Protein AF-0000000074759612 (afdb_homodimer)

Secondary structure (DSSP, 8-state):
---------------------------------------HHHHHHHHHHH-TTEEEE-HHHHHHHHS---TT--SPPPEEEE-S-HHHHHHH-B-TT-EE--GGGHHHHGGGT--TT-SS-EEEE-SSSSHHHHHHHHHHHHTTT---------SS------GGGS--EEEETTHHHHHHHTT---B---/---------------------------------------HHHHHHHHHHH-TTEEEE-HHHHHHHHS---TT--SPPPEEEE-S-HHHHHHH-B-TT-EE--GGGHHHHGGGT--TT-SS-EEEE-SSSSHHHHHHHHHHHHTTT---------SS------GGGS--EEEETTHHHHHHHTT---B---

Structure (mmCIF, N/CA/C/O backbone):
data_AF-0000000074759612-model_v1
#
loop_
_entity.id
_entity.type
_entity.pdbx_description
1 polymer 'Rhodanese domain-containing protein'
#
loop_
_atom_site.group_PDB
_atom_site.id
_atom_site.type_symbol
_atom_site.label_atom_id
_atom_site.label_alt_id
_atom_site.label_comp_id
_atom_site.label_asym_id
_atom_site.label_entity_id
_atom_site.label_seq_id
_atom_site.pdbx_PDB_ins_code
_atom_site.Cartn_x
_atom_site.Cartn_y
_atom_site.Cartn_z
_atom_site.occupancy
_atom_site.B_iso_or_equiv
_atom_site.auth_seq_id
_atom_site.auth_comp_id
_atom_site.auth_asym_id
_atom_site.auth_atom_id
_atom_site.pdbx_PDB_model_num
ATOM 1 N N . MET A 1 1 ? -95.062 -14.242 -51.625 1 29.31 1 MET A N 1
ATOM 2 C CA . MET A 1 1 ? -94.125 -15.227 -51.156 1 29.31 1 MET A CA 1
ATOM 3 C C . MET A 1 1 ? -92.938 -14.555 -50.406 1 29.31 1 MET A C 1
ATOM 5 O O . MET A 1 1 ? -92.188 -13.789 -51 1 29.31 1 MET A O 1
ATOM 9 N N . LEU A 1 2 ? -93.25 -14.18 -49.094 1 31.89 2 LEU A N 1
ATOM 10 C CA . LEU A 1 2 ? -92.562 -13.406 -48.062 1 31.89 2 LEU A CA 1
ATOM 11 C C . LEU A 1 2 ? -91.25 -14.07 -47.656 1 31.89 2 LEU A C 1
ATOM 13 O O . LEU A 1 2 ? -91.25 -15.211 -47.188 1 31.89 2 LEU A O 1
ATOM 17 N N . ARG A 1 3 ? -90.125 -13.68 -48.312 1 31.39 3 ARG A N 1
ATOM 18 C CA . ARG A 1 3 ? -88.75 -14.047 -48.25 1 31.39 3 ARG A CA 1
ATOM 19 C C . ARG A 1 3 ? -88.188 -13.773 -46.875 1 31.39 3 ARG A C 1
ATOM 21 O O . ARG A 1 3 ? -88 -12.617 -46.469 1 31.39 3 ARG A O 1
ATOM 28 N N . THR A 1 4 ? -88.562 -14.516 -45.844 1 31.11 4 THR A N 1
ATOM 29 C CA . THR A 1 4 ? -88.125 -14.406 -44.469 1 31.11 4 THR A CA 1
ATOM 30 C C . THR A 1 4 ? -86.625 -14.594 -44.344 1 31.11 4 THR A C 1
ATOM 32 O O . THR A 1 4 ? -86.125 -15.695 -44.562 1 31.11 4 THR A O 1
ATOM 35 N N . ALA A 1 5 ? -85.812 -13.719 -45.031 1 33.03 5 ALA A N 1
ATOM 36 C CA . ALA A 1 5 ? -84.375 -13.883 -45.031 1 33.03 5 ALA A CA 1
ATOM 37 C C . ALA A 1 5 ? -83.812 -13.945 -43.594 1 33.03 5 ALA A C 1
ATOM 39 O O . ALA A 1 5 ? -84.125 -13.055 -42.781 1 33.03 5 ALA A O 1
ATOM 40 N N . LEU A 1 6 ? -83.688 -15.172 -43.094 1 31.7 6 LEU A N 1
ATOM 41 C CA . LEU A 1 6 ? -83.125 -15.586 -41.812 1 31.7 6 LEU A CA 1
ATOM 42 C C . LEU A 1 6 ? -81.688 -14.992 -41.625 1 31.7 6 LEU A C 1
ATOM 44 O O . LEU A 1 6 ? -80.812 -15.258 -42.406 1 31.7 6 LEU A O 1
ATOM 48 N N . ARG A 1 7 ? -81.625 -13.688 -41.25 1 31.5 7 ARG A N 1
ATOM 49 C CA . ARG A 1 7 ? -80.375 -12.977 -41 1 31.5 7 ARG A CA 1
ATOM 50 C C . ARG A 1 7 ? -79.562 -13.688 -39.969 1 31.5 7 ARG A C 1
ATOM 52 O O . ARG A 1 7 ? -80 -13.844 -38.812 1 31.5 7 ARG A O 1
ATOM 59 N N . LEU A 1 8 ? -78.812 -14.734 -40.406 1 32.44 8 LEU A N 1
ATOM 60 C CA . LEU A 1 8 ? -77.938 -15.469 -39.531 1 32.44 8 LEU A CA 1
ATOM 61 C C . LEU A 1 8 ? -77 -14.516 -38.812 1 32.44 8 LEU A C 1
ATOM 63 O O . LEU A 1 8 ? -76.312 -13.703 -39.438 1 32.44 8 LEU A O 1
ATOM 67 N N . VAL A 1 9 ? -77.375 -14.055 -37.656 1 31.77 9 VAL A N 1
ATOM 68 C CA . VAL A 1 9 ? -76.625 -13.219 -36.719 1 31.77 9 VAL A CA 1
ATOM 69 C C . VAL A 1 9 ? -75.25 -13.883 -36.438 1 31.77 9 VAL A C 1
ATOM 71 O O . VAL A 1 9 ? -75.188 -15.047 -36.031 1 31.77 9 VAL A O 1
ATOM 74 N N . ARG A 1 10 ? -74.25 -13.57 -37.281 1 30.92 10 ARG A N 1
ATOM 75 C CA . ARG A 1 10 ? -72.875 -13.953 -37.125 1 30.92 10 ARG A CA 1
ATOM 76 C C . ARG A 1 10 ? -72.375 -13.695 -35.719 1 30.92 10 ARG A C 1
ATOM 78 O O . ARG A 1 10 ? -72.438 -12.578 -35.188 1 30.92 10 ARG A O 1
ATOM 85 N N . VAL A 1 11 ? -72.688 -14.625 -34.812 1 31.39 11 VAL A N 1
ATOM 86 C CA . VAL A 1 11 ? -72.188 -14.562 -33.438 1 31.39 11 VAL A CA 1
ATOM 87 C C . VAL A 1 11 ? -70.688 -14.32 -33.438 1 31.39 11 VAL A C 1
ATOM 89 O O . VAL A 1 11 ? -69.938 -15.062 -34.094 1 31.39 11 VAL A O 1
ATOM 92 N N . ALA A 1 12 ? -70.312 -13.055 -33.469 1 33.59 12 ALA A N 1
ATOM 93 C CA . ALA A 1 12 ? -68.875 -12.656 -33.438 1 33.59 12 ALA A CA 1
ATOM 94 C C . ALA A 1 12 ? -68.188 -13.359 -32.281 1 33.59 12 ALA A C 1
ATOM 96 O O . ALA A 1 12 ? -68.625 -13.352 -31.141 1 33.59 12 ALA A O 1
ATOM 97 N N . PRO A 1 13 ? -67.562 -14.555 -32.656 1 30.27 13 PRO A N 1
ATOM 98 C CA . PRO A 1 13 ? -66.812 -15.234 -31.578 1 30.27 13 PRO A CA 1
ATOM 99 C C . PRO A 1 13 ? -65.938 -14.289 -30.766 1 30.27 13 PRO A C 1
ATOM 101 O O . PRO A 1 13 ? -65.25 -13.477 -31.328 1 30.27 13 PRO A O 1
ATOM 104 N N . THR A 1 14 ? -66.5 -13.586 -29.766 1 34.72 14 THR A N 1
ATOM 105 C CA . THR A 1 14 ? -65.688 -12.812 -28.859 1 34.72 14 THR A CA 1
ATOM 106 C C . THR A 1 14 ? -64.5 -13.633 -28.406 1 34.72 14 THR A C 1
ATOM 108 O O . THR A 1 14 ? -64.625 -14.617 -27.672 1 34.72 14 THR A O 1
ATOM 111 N N . ALA A 1 15 ? -63.688 -14.172 -29.359 1 29.23 15 ALA A N 1
ATOM 112 C CA . ALA A 1 15 ? -62.5 -14.82 -28.844 1 29.23 15 ALA A CA 1
ATOM 113 C C . ALA A 1 15 ? -61.812 -13.977 -27.75 1 29.23 15 ALA A C 1
ATOM 115 O O . ALA A 1 15 ? -61.5 -12.805 -27.984 1 29.23 15 ALA A O 1
ATOM 116 N N . ARG A 1 16 ? -62.375 -14.102 -26.5 1 29.95 16 ARG A N 1
ATOM 117 C CA . ARG A 1 16 ? -61.625 -13.633 -25.359 1 29.95 16 ARG A CA 1
ATOM 118 C C . ARG A 1 16 ? -60.125 -13.891 -25.531 1 29.95 16 ARG A C 1
ATOM 120 O O . ARG A 1 16 ? -59.688 -15.039 -25.672 1 29.95 16 ARG A O 1
ATOM 127 N N . VAL A 1 17 ? -59.469 -13.055 -26.328 1 30.36 17 VAL A N 1
ATOM 128 C CA . VAL A 1 17 ? -58 -13.016 -26.328 1 30.36 17 VAL A CA 1
ATOM 129 C C . VAL A 1 17 ? -57.469 -13.227 -24.906 1 30.36 17 VAL A C 1
ATOM 131 O O . VAL A 1 17 ? -57.906 -12.547 -23.984 1 30.36 17 VAL A O 1
ATOM 134 N N . LEU A 1 18 ? -57.312 -14.492 -24.516 1 30.83 18 LEU A N 1
ATOM 135 C CA . LEU A 1 18 ? -56.5 -14.82 -23.344 1 30.83 18 LEU A CA 1
ATOM 136 C C . LEU A 1 18 ? -55.406 -13.797 -23.141 1 30.83 18 LEU A C 1
ATOM 138 O O . LEU A 1 18 ? -54.719 -13.43 -24.094 1 30.83 18 LEU A O 1
ATOM 142 N N . SER A 1 19 ? -55.719 -12.789 -22.344 1 32.56 19 SER A N 1
ATOM 143 C CA . SER A 1 19 ? -54.688 -11.914 -21.781 1 32.56 19 SER A CA 1
ATOM 144 C C . SER A 1 19 ? -53.406 -12.68 -21.453 1 32.56 19 SER A C 1
ATOM 146 O O . SER A 1 19 ? -53.469 -13.711 -20.781 1 32.56 19 SER A O 1
ATOM 148 N N . ALA A 1 20 ? -52.625 -12.977 -22.484 1 31.62 20 ALA A N 1
ATOM 149 C CA . ALA A 1 20 ? -51.25 -13.406 -22.234 1 31.62 20 ALA A CA 1
ATOM 150 C C . ALA A 1 20 ? -50.688 -12.797 -20.953 1 31.62 20 ALA A C 1
ATOM 152 O O . ALA A 1 20 ? -50.688 -11.57 -20.797 1 31.62 20 ALA A O 1
ATOM 153 N N . ASN A 1 21 ? -51.156 -13.289 -19.766 1 31.84 21 ASN A N 1
ATOM 154 C CA . ASN A 1 21 ? -50.344 -13.219 -18.547 1 31.84 21 ASN A CA 1
ATOM 155 C C . ASN A 1 21 ? -48.844 -13.164 -18.844 1 31.84 21 ASN A C 1
ATOM 157 O O . ASN A 1 21 ? -48.281 -14.133 -19.344 1 31.84 21 ASN A O 1
ATOM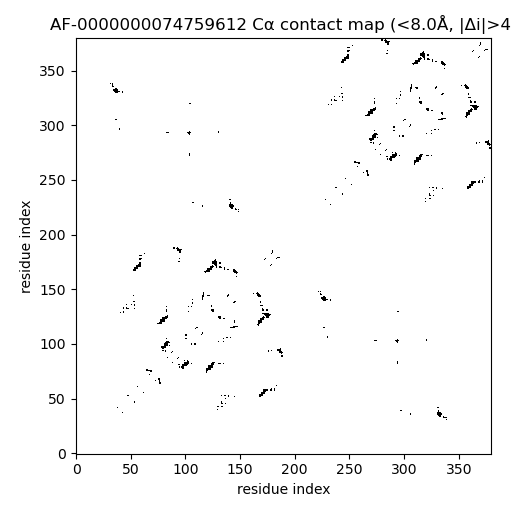 161 N N . GLN A 1 22 ? -48.438 -12.047 -19.391 1 31.8 22 GLN A N 1
ATOM 162 C CA . GLN A 1 22 ? -47.031 -11.648 -19.391 1 31.8 22 GLN A CA 1
ATOM 163 C C . GLN A 1 22 ? -46.312 -12.156 -18.156 1 31.8 22 GLN A C 1
ATOM 165 O O . GLN A 1 22 ? -46.656 -11.773 -17.031 1 31.8 22 GLN A O 1
ATOM 170 N N . GLN A 1 23 ? -46.219 -13.492 -17.984 1 30.83 23 GLN A N 1
ATOM 171 C CA . GLN A 1 23 ? -45.188 -13.945 -17.062 1 30.83 23 GLN A CA 1
ATOM 172 C C . GLN A 1 23 ? -44.031 -12.977 -17.047 1 30.83 23 GLN A C 1
ATOM 174 O O . GLN A 1 23 ? -43.375 -12.75 -18.062 1 30.83 23 GLN A O 1
ATOM 179 N N . GLN A 1 24 ? -44.219 -11.797 -16.438 1 32.66 24 GLN A N 1
ATOM 180 C CA . GLN A 1 24 ? -43.031 -11.047 -16.031 1 32.66 24 GLN A CA 1
ATOM 181 C C . GLN A 1 24 ? -41.906 -11.984 -15.617 1 32.66 24 GLN A C 1
ATOM 183 O O . GLN A 1 24 ? -42 -12.648 -14.578 1 32.66 24 GLN A O 1
ATOM 188 N N . GLN A 1 25 ? -41.5 -12.883 -16.469 1 32.5 25 GLN A N 1
ATOM 189 C CA . GLN A 1 25 ? -40.188 -13.453 -16.125 1 32.5 25 GLN A CA 1
ATOM 190 C C . GLN A 1 25 ? -39.312 -12.414 -15.438 1 32.5 25 GLN A C 1
ATOM 192 O O . GLN A 1 25 ? -38.906 -11.422 -16.047 1 32.5 25 GLN A O 1
ATOM 197 N N . GLN A 1 26 ? -39.656 -12.078 -14.211 1 33.25 26 GLN A N 1
ATOM 198 C CA . GLN A 1 26 ? -38.656 -11.414 -13.414 1 33.25 26 GLN A CA 1
ATOM 199 C C . GLN A 1 26 ? -37.25 -11.953 -13.758 1 33.25 26 GLN A C 1
ATOM 201 O O . GLN A 1 26 ? -36.969 -13.125 -13.508 1 33.25 26 GLN A O 1
ATOM 206 N N . GLN A 1 27 ? -36.812 -11.727 -14.945 1 36.47 27 GLN A N 1
ATOM 207 C CA . GLN A 1 27 ? -35.375 -11.883 -15.117 1 36.47 27 GLN A CA 1
ATOM 208 C C . GLN A 1 27 ? -34.625 -11.508 -13.844 1 36.47 27 GLN A C 1
ATOM 210 O O . GLN A 1 27 ? -34.531 -10.328 -13.5 1 36.47 27 GLN A O 1
ATOM 215 N N . ARG A 1 28 ? -34.906 -12.289 -12.797 1 34.66 28 ARG A N 1
ATOM 216 C CA . ARG A 1 28 ? -33.906 -12.141 -11.75 1 34.66 28 ARG A CA 1
ATOM 217 C C . ARG A 1 28 ? -32.531 -11.961 -12.344 1 34.66 28 ARG A C 1
ATOM 219 O O . ARG A 1 28 ? -31.969 -12.883 -12.938 1 34.66 28 ARG A O 1
ATOM 226 N N . THR A 1 29 ? -32.406 -10.914 -13.039 1 32.97 29 THR A N 1
ATOM 227 C CA . THR A 1 29 ? -31 -10.594 -13.18 1 32.97 29 THR A CA 1
ATOM 228 C C . THR A 1 29 ? -30.234 -10.977 -11.914 1 32.97 29 THR A C 1
ATOM 230 O O . THR A 1 29 ? -30.594 -10.547 -10.812 1 32.97 29 THR A O 1
ATOM 233 N N . PHE A 1 30 ? -30.172 -12.289 -11.703 1 33.12 30 PHE A N 1
ATOM 234 C CA . PHE A 1 30 ? -29.188 -12.648 -10.695 1 33.12 30 PHE A CA 1
ATOM 235 C C . PHE A 1 30 ? -28.078 -11.602 -10.617 1 33.12 30 PHE A C 1
ATOM 237 O O . PHE A 1 30 ? -27.391 -11.344 -11.609 1 33.12 30 PHE A O 1
ATOM 244 N N . ALA A 1 31 ? -28.297 -10.602 -9.922 1 34.16 31 ALA A N 1
ATOM 245 C CA . ALA A 1 31 ? -27.156 -9.797 -9.516 1 34.16 31 ALA A CA 1
ATOM 246 C C . ALA A 1 31 ? -25.938 -10.672 -9.227 1 34.16 31 ALA A C 1
ATOM 248 O O . ALA A 1 31 ? -25.969 -11.508 -8.32 1 34.16 31 ALA A O 1
ATOM 249 N N . MET A 1 32 ? -25.516 -11.562 -10.234 1 35.81 32 MET A N 1
ATOM 250 C CA . MET A 1 32 ? -24.188 -12.172 -10.078 1 35.81 32 MET A CA 1
ATOM 251 C C . MET A 1 32 ? -23.375 -11.445 -9.008 1 35.81 32 MET A C 1
ATOM 253 O O . MET A 1 32 ? -23.25 -10.219 -9.047 1 35.81 32 MET A O 1
ATOM 257 N N . SER A 1 33 ? -23.609 -11.719 -7.84 1 38.22 33 SER A N 1
ATOM 258 C CA . SER A 1 33 ? -22.703 -11.148 -6.848 1 38.22 33 SER A CA 1
ATOM 259 C C . SER A 1 33 ? -21.297 -11.031 -7.391 1 38.22 33 SER A C 1
ATOM 261 O O . SER A 1 33 ? -20.469 -11.938 -7.211 1 38.22 33 SER A O 1
ATOM 263 N N . ALA A 1 34 ? -20.984 -11.008 -8.719 1 42.25 34 ALA A N 1
ATOM 264 C CA . ALA A 1 34 ? -19.641 -10.742 -9.227 1 42.25 34 ALA A CA 1
ATOM 265 C C . ALA A 1 34 ? -18.844 -9.93 -8.219 1 42.25 34 ALA A C 1
ATOM 267 O O . ALA A 1 34 ? -19.234 -8.812 -7.855 1 42.25 34 ALA A O 1
ATOM 268 N N . LEU A 1 35 ? -18.453 -10.469 -7.18 1 52.69 35 LEU A N 1
ATOM 269 C CA . LEU A 1 35 ? -17.484 -9.641 -6.477 1 52.69 35 LEU A CA 1
ATOM 270 C C . LEU A 1 35 ? -16.844 -8.633 -7.426 1 52.69 35 LEU A C 1
ATOM 272 O O . LEU A 1 35 ? -16.297 -9.016 -8.461 1 52.69 35 LEU A O 1
ATOM 276 N N . GLY A 1 36 ? -17.562 -7.602 -7.777 1 69.94 36 GLY A N 1
ATOM 277 C CA . GLY A 1 36 ? -17.453 -6.578 -8.805 1 69.94 36 GLY A CA 1
ATOM 278 C C . GLY A 1 36 ? -16.047 -6.074 -9.008 1 69.94 36 GLY A C 1
ATOM 279 O O . GLY A 1 36 ? -15.32 -5.816 -8.039 1 69.94 36 GLY A O 1
ATOM 280 N N . ARG A 1 37 ? -15.453 -6.52 -10.141 1 89.44 37 ARG A N 1
ATOM 281 C CA . ARG A 1 37 ? -14.219 -5.922 -10.625 1 89.44 37 ARG A CA 1
ATOM 282 C C . ARG A 1 37 ? -14.273 -4.398 -10.531 1 89.44 37 ARG A C 1
ATOM 284 O O . ARG A 1 37 ? -15.312 -3.793 -10.805 1 89.44 37 ARG A O 1
ATOM 291 N N . LYS A 1 38 ? -13.312 -3.912 -9.93 1 94.44 38 LYS A N 1
ATOM 292 C CA . LYS A 1 38 ? -13.211 -2.467 -9.758 1 94.44 38 LYS A CA 1
ATOM 293 C C . LYS A 1 38 ? -11.922 -1.926 -10.383 1 94.44 38 LYS A C 1
ATOM 295 O O . LYS A 1 38 ? -10.875 -2.572 -10.312 1 94.44 38 LYS A O 1
ATOM 300 N N . SER A 1 39 ? -12.078 -0.797 -11.031 1 96.56 39 SER A N 1
ATOM 301 C CA . SER A 1 39 ? -10.883 -0.058 -11.43 1 96.56 39 SER A CA 1
ATOM 302 C C . SER A 1 39 ? -10.242 0.645 -10.242 1 96.56 39 SER A C 1
ATOM 304 O O . SER A 1 39 ? -10.867 0.776 -9.188 1 96.56 39 SER A O 1
ATOM 306 N N . PHE A 1 40 ? -9.016 1.053 -10.453 1 97.88 40 PHE A N 1
ATOM 307 C CA . PHE A 1 40 ? -8.305 1.757 -9.391 1 97.88 40 PHE A CA 1
ATOM 308 C C . PHE A 1 40 ? -9.055 3.021 -8.984 1 97.88 40 PHE A C 1
ATOM 310 O O . PHE A 1 40 ? -9.336 3.232 -7.805 1 97.88 40 PHE A O 1
ATOM 317 N N . PRO A 1 41 ? -9.492 3.865 -9.898 1 98.25 41 PRO A N 1
ATOM 318 C CA . PRO A 1 41 ? -10.258 5.043 -9.484 1 98.25 41 PRO A CA 1
ATOM 319 C C . PRO A 1 41 ? -11.562 4.68 -8.773 1 98.25 41 PRO A C 1
ATOM 321 O O . PRO A 1 41 ? -11.984 5.383 -7.852 1 98.25 41 PRO A O 1
ATOM 324 N N . ALA A 1 42 ? -12.172 3.613 -9.141 1 97.88 42 ALA A N 1
ATOM 325 C CA . ALA A 1 42 ? -13.406 3.186 -8.492 1 97.88 42 ALA A CA 1
ATOM 326 C C . ALA A 1 42 ? -13.156 2.762 -7.051 1 97.88 42 ALA A C 1
ATOM 328 O O . ALA A 1 42 ? -13.969 3.029 -6.164 1 97.88 42 ALA A O 1
ATOM 329 N N . LEU A 1 43 ? -12.062 2.07 -6.836 1 98 43 LEU A N 1
ATOM 330 C CA . LEU A 1 43 ? -11.68 1.696 -5.48 1 98 43 LEU A CA 1
ATOM 331 C C . LEU A 1 43 ? -11.453 2.934 -4.617 1 98 43 LEU A C 1
ATOM 333 O O . LEU A 1 43 ? -11.93 2.998 -3.482 1 98 43 LEU A O 1
ATOM 337 N N . VAL A 1 44 ? -10.781 3.889 -5.188 1 98.69 44 VAL A N 1
ATOM 338 C CA . VAL A 1 44 ? -10.508 5.137 -4.48 1 98.69 44 VAL A CA 1
ATOM 339 C C . VAL A 1 44 ? -11.82 5.832 -4.133 1 98.69 44 VAL A C 1
ATOM 341 O O . VAL A 1 44 ? -12.008 6.285 -3 1 98.69 44 VAL A O 1
ATOM 344 N N . GLN A 1 45 ? -12.703 5.863 -5.074 1 98.19 45 GLN A N 1
ATOM 345 C CA . GLN A 1 45 ? -13.992 6.5 -4.844 1 98.19 45 GLN A CA 1
ATOM 346 C C . GLN A 1 45 ? -14.773 5.781 -3.75 1 98.19 45 GLN A C 1
ATOM 348 O O . GLN A 1 45 ? -15.438 6.422 -2.93 1 98.19 45 GLN A O 1
ATOM 353 N N . GLU A 1 46 ? -14.734 4.531 -3.785 1 97.75 46 GLU A N 1
ATOM 354 C CA . GLU A 1 46 ? -15.414 3.752 -2.754 1 97.75 46 GLU A CA 1
ATOM 355 C C . GLU A 1 46 ? -14.867 4.078 -1.367 1 97.75 46 GLU A C 1
ATOM 357 O O . GLU A 1 46 ? -15.633 4.246 -0.415 1 97.75 46 GLU A O 1
ATOM 362 N N . ILE A 1 47 ? -13.547 4.148 -1.242 1 98.12 47 ILE A N 1
ATOM 363 C CA . ILE A 1 47 ? -12.922 4.461 0.038 1 98.12 47 ILE A CA 1
ATOM 364 C C . ILE A 1 47 ? -13.336 5.855 0.49 1 98.12 47 ILE A C 1
ATOM 366 O O . ILE A 1 47 ? -13.711 6.055 1.649 1 98.12 47 ILE A O 1
ATOM 370 N N . LYS A 1 48 ? -13.289 6.793 -0.441 1 98.38 48 LYS A N 1
ATOM 371 C CA . LYS A 1 48 ? -13.695 8.156 -0.12 1 98.38 48 LYS A CA 1
ATOM 372 C C . LYS A 1 48 ? -15.141 8.195 0.368 1 98.38 48 LYS A C 1
ATOM 374 O O . LYS A 1 48 ? -15.469 8.953 1.281 1 98.38 48 LYS A O 1
ATOM 379 N N . ALA A 1 49 ? -15.961 7.383 -0.187 1 97.38 49 ALA A N 1
ATOM 380 C CA . ALA A 1 49 ? -17.391 7.398 0.099 1 97.38 49 ALA A CA 1
ATOM 381 C C . ALA A 1 49 ? -17.703 6.691 1.418 1 97.38 49 ALA A C 1
ATOM 383 O O . ALA A 1 49 ? -18.672 7.035 2.105 1 97.38 49 ALA A O 1
ATOM 384 N N . THR A 1 50 ? -16.859 5.746 1.786 1 96.75 50 THR A N 1
ATOM 385 C CA . THR A 1 50 ? -17.281 4.859 2.869 1 96.75 50 THR A CA 1
ATOM 386 C C . THR A 1 50 ? -16.453 5.117 4.125 1 96.75 50 THR A C 1
ATOM 388 O O . THR A 1 50 ? -16.859 4.77 5.23 1 96.75 50 THR A O 1
ATOM 391 N N . ASN A 1 51 ? -15.266 5.672 3.971 1 96.62 51 ASN A N 1
ATOM 392 C CA . ASN A 1 51 ? -14.406 5.883 5.133 1 96.62 51 ASN A CA 1
ATOM 393 C C . ASN A 1 51 ? -14.5 7.316 5.645 1 96.62 51 ASN A C 1
ATOM 395 O O . ASN A 1 51 ? -13.812 8.203 5.133 1 96.62 51 ASN A O 1
ATOM 399 N N . LYS A 1 52 ? -15.148 7.516 6.727 1 95.06 52 LYS A N 1
ATOM 400 C CA . LYS A 1 52 ? -15.438 8.852 7.242 1 95.06 52 LYS A CA 1
ATOM 401 C C . LYS A 1 52 ? -14.281 9.383 8.078 1 95.06 52 LYS A C 1
ATOM 403 O O . LYS A 1 52 ? -14.258 10.562 8.445 1 95.06 52 LYS A O 1
ATOM 408 N N . ASP A 1 53 ? -13.312 8.547 8.336 1 95.12 53 ASP A N 1
ATOM 409 C CA . ASP A 1 53 ? -12.188 8.961 9.18 1 95.12 53 ASP A CA 1
ATOM 410 C C . ASP A 1 53 ? -11.07 9.57 8.344 1 95.12 53 ASP A C 1
ATOM 412 O O . ASP A 1 53 ? -10.078 10.062 8.883 1 95.12 53 ASP A O 1
ATOM 416 N N . ILE A 1 54 ? -11.195 9.5 7.059 1 97.62 54 ILE A N 1
ATOM 417 C CA . ILE A 1 54 ? -10.258 10.164 6.16 1 97.62 54 ILE A CA 1
ATOM 418 C C . ILE A 1 54 ? -10.805 11.531 5.758 1 97.62 54 ILE A C 1
ATOM 420 O O . ILE A 1 54 ? -11.961 11.648 5.344 1 97.62 54 ILE A O 1
ATOM 424 N N . HIS A 1 55 ? -9.961 12.492 5.914 1 97.44 55 HIS A N 1
ATOM 425 C CA . HIS A 1 55 ? -10.312 13.844 5.508 1 97.44 55 HIS A CA 1
ATOM 426 C C . HIS A 1 55 ? -9.5 14.289 4.293 1 97.44 55 HIS A C 1
ATOM 428 O O . HIS A 1 55 ? -8.508 13.641 3.939 1 97.44 55 HIS A O 1
ATOM 434 N N . TYR A 1 56 ? -9.984 15.352 3.666 1 98.38 56 TYR A N 1
ATOM 435 C CA . TYR A 1 56 ? -9.375 15.797 2.418 1 98.38 56 TYR A CA 1
ATOM 436 C C . TYR A 1 56 ? -9.102 17.297 2.441 1 98.38 56 TYR A C 1
ATOM 438 O O . TYR A 1 56 ? -9.914 18.062 2.955 1 98.38 56 TYR A O 1
ATOM 446 N N . LEU A 1 57 ? -7.98 17.672 1.889 1 97.12 57 LEU A N 1
ATOM 447 C CA . LEU A 1 57 ? -7.688 19.094 1.819 1 97.12 57 LEU A CA 1
ATOM 448 C C . LEU A 1 57 ? -7.004 19.438 0.501 1 97.12 57 LEU A C 1
ATOM 450 O O . LEU A 1 57 ? -6.367 18.594 -0.118 1 97.12 57 LEU A O 1
ATOM 454 N N . SER A 1 58 ? -7.109 20.688 0.109 1 98.12 58 SER A N 1
ATOM 455 C CA . SER A 1 58 ? -6.5 21.203 -1.116 1 98.12 58 SER A CA 1
ATOM 456 C C . SER A 1 58 ? -5.074 21.672 -0.868 1 98.12 58 SER A C 1
ATOM 458 O O . SER A 1 58 ? -4.688 21.938 0.276 1 98.12 58 SER A O 1
ATOM 460 N N . PRO A 1 59 ? -4.293 21.797 -1.968 1 98.06 59 PRO A N 1
ATOM 461 C CA . PRO A 1 59 ? -2.971 22.406 -1.822 1 98.06 59 PRO A CA 1
ATOM 462 C C . PRO A 1 59 ? -3.027 23.797 -1.181 1 98.06 59 PRO A C 1
ATOM 464 O O . PRO A 1 59 ? -2.186 24.125 -0.343 1 98.06 59 PRO A O 1
ATOM 467 N N . ARG A 1 60 ? -3.982 24.578 -1.506 1 96.31 60 ARG A N 1
ATOM 468 C CA . ARG A 1 60 ? -4.145 25.906 -0.929 1 96.31 60 ARG A CA 1
ATOM 469 C C . ARG A 1 60 ? -4.336 25.828 0.582 1 96.31 60 ARG A C 1
ATOM 471 O O . ARG A 1 60 ? -3.697 26.562 1.334 1 96.31 60 ARG A O 1
ATOM 478 N N . ASP A 1 61 ? -5.25 24.922 0.996 1 95.12 61 ASP A N 1
ATOM 479 C CA . ASP A 1 61 ? -5.52 24.766 2.422 1 95.12 61 ASP A CA 1
ATOM 480 C C . ASP A 1 61 ? -4.266 24.312 3.17 1 95.12 61 ASP A C 1
ATOM 482 O O . ASP A 1 61 ? -3.979 24.797 4.262 1 95.12 61 ASP A O 1
ATOM 486 N N . LEU A 1 62 ? -3.533 23.344 2.605 1 96.25 62 LEU A N 1
ATOM 487 C CA . LEU A 1 62 ? -2.318 22.875 3.258 1 96.25 62 LEU A CA 1
ATOM 488 C C . LEU A 1 62 ? -1.277 23.984 3.342 1 96.25 62 LEU A C 1
ATOM 490 O O . LEU A 1 62 ? -0.631 24.172 4.379 1 96.25 62 LEU A O 1
ATOM 494 N N . HIS A 1 63 ? -1.092 24.719 2.268 1 94.62 63 HIS A N 1
ATOM 495 C CA . HIS A 1 63 ? -0.124 25.812 2.238 1 94.62 63 HIS A CA 1
ATOM 496 C C . HIS A 1 63 ? -0.423 26.844 3.324 1 94.62 63 HIS A C 1
ATOM 498 O O . HIS A 1 63 ? 0.496 27.375 3.953 1 94.62 63 HIS A O 1
ATOM 504 N N . ALA A 1 64 ? -1.647 27.078 3.605 1 90.44 64 ALA A N 1
ATOM 505 C CA . ALA A 1 64 ? -2.066 28.062 4.609 1 90.44 64 ALA A CA 1
ATOM 506 C C . ALA A 1 64 ? -1.794 27.547 6.02 1 90.44 64 ALA A C 1
ATOM 508 O O . ALA A 1 64 ? -1.494 28.328 6.926 1 90.44 64 ALA A O 1
ATOM 509 N N . THR A 1 65 ? -1.876 26.203 6.168 1 85 65 THR A N 1
ATOM 510 C CA . THR A 1 65 ? -1.766 25.641 7.508 1 85 65 THR A CA 1
ATOM 511 C C . THR A 1 65 ? -0.326 25.234 7.801 1 85 65 THR A C 1
ATOM 513 O O . THR A 1 65 ? 0.072 25.141 8.969 1 85 65 THR A O 1
ATOM 516 N N . ALA A 1 66 ? 0.416 24.922 6.801 1 76.38 66 ALA A N 1
ATOM 517 C CA . ALA A 1 66 ? 1.777 24.422 6.977 1 76.38 66 ALA A CA 1
ATOM 518 C C . ALA A 1 66 ? 2.73 25.562 7.352 1 76.38 66 ALA A C 1
ATOM 520 O O . ALA A 1 66 ? 3.74 25.328 8.023 1 76.38 66 ALA A O 1
ATOM 521 N N . SER A 1 67 ? 2.613 26.734 6.742 1 61.84 67 SER A N 1
ATOM 522 C CA . SER A 1 67 ? 3.525 27.875 6.91 1 61.84 67 SER A CA 1
ATOM 523 C C . SER A 1 67 ? 3.307 28.562 8.258 1 61.84 67 SER A C 1
ATOM 525 O O . SER A 1 67 ? 4.195 29.25 8.75 1 61.84 67 SER A O 1
ATOM 527 N N . THR A 1 68 ? 2.061 28.562 8.727 1 53.69 68 THR A N 1
ATOM 528 C CA . THR A 1 68 ? 1.806 29.562 9.75 1 53.69 68 THR A CA 1
ATOM 529 C C . THR A 1 68 ? 1.767 28.938 11.141 1 53.69 68 THR A C 1
ATOM 531 O O . THR A 1 68 ? 0.941 28.062 11.406 1 53.69 68 THR A O 1
ATOM 534 N N . THR A 1 69 ? 2.957 28.625 11.758 1 49.53 69 THR A N 1
ATOM 535 C CA . THR A 1 69 ? 2.736 28.562 13.195 1 49.53 69 THR A CA 1
ATOM 536 C C . THR A 1 69 ? 2.02 29.812 13.688 1 49.53 69 THR A C 1
ATOM 538 O O . THR A 1 69 ? 2.615 30.891 13.75 1 49.53 69 THR A O 1
ATOM 541 N N . SER A 1 70 ? 1.047 30.141 12.969 1 47 70 SER A N 1
ATOM 542 C CA . SER A 1 70 ? 0.517 31.422 13.438 1 47 70 SER A CA 1
ATOM 543 C C . SER A 1 70 ? -0.103 31.281 14.82 1 47 70 SER A C 1
ATOM 545 O O . SER A 1 70 ? -0.559 30.203 15.203 1 47 70 SER A O 1
ATOM 547 N N . ALA A 1 71 ? 0.163 32.25 15.594 1 47.44 71 ALA A N 1
ATOM 548 C CA . ALA A 1 71 ? -0.372 32.469 16.938 1 47.44 71 ALA A CA 1
ATOM 549 C C . ALA A 1 71 ? -1.852 32.094 17 1 47.44 71 ALA A C 1
ATOM 551 O O . ALA A 1 71 ? -2.373 31.797 18.078 1 47.44 71 ALA A O 1
ATOM 552 N N . GLN A 1 72 ? -2.547 32.188 15.859 1 46.53 72 GLN A N 1
ATOM 553 C CA . GLN A 1 72 ? -3.998 32.094 15.938 1 46.53 72 GLN A CA 1
ATOM 554 C C . GLN A 1 72 ? -4.438 30.625 15.758 1 46.53 72 GLN A C 1
ATOM 556 O O . GLN A 1 72 ? -5.59 30.281 16.031 1 46.53 72 GLN A O 1
ATOM 561 N N . ASN A 1 73 ? -3.66 29.859 15.062 1 52 73 ASN A N 1
ATOM 562 C CA . ASN A 1 73 ? -4.047 28.453 14.961 1 52 73 ASN A CA 1
ATOM 563 C C . ASN A 1 73 ? -3.297 27.594 15.977 1 52 73 ASN A C 1
ATOM 565 O O . ASN A 1 73 ? -2.107 27.312 15.805 1 52 73 ASN A O 1
ATOM 569 N N . PRO A 1 74 ? -3.953 27.484 17 1 56.44 74 PRO A N 1
ATOM 570 C CA . PRO A 1 74 ? -3.336 26.75 18.109 1 56.44 74 PRO A CA 1
ATOM 571 C C . PRO A 1 74 ? -2.896 25.344 17.719 1 56.44 74 PRO A C 1
ATOM 573 O O . PRO A 1 74 ? -2.186 24.672 18.469 1 56.44 74 PRO A O 1
ATOM 576 N N . ARG A 1 75 ? -3.318 25.078 16.359 1 63.5 75 ARG A N 1
ATOM 577 C CA . ARG A 1 75 ? -2.938 23.688 16.125 1 63.5 75 ARG A CA 1
ATOM 578 C C . ARG A 1 75 ? -1.535 23.609 15.523 1 63.5 75 ARG A C 1
ATOM 580 O O . ARG A 1 75 ? -1.141 24.438 14.719 1 63.5 75 ARG A O 1
ATOM 587 N N . LEU A 1 76 ? -0.786 22.812 16.031 1 79.56 76 LEU A N 1
ATOM 588 C CA . LEU A 1 76 ? 0.552 22.531 15.523 1 79.56 76 LEU A CA 1
ATOM 589 C C . LEU A 1 76 ? 0.5 22.141 14.055 1 79.56 76 LEU A C 1
ATOM 591 O O . LEU A 1 76 ? -0.479 21.531 13.602 1 79.56 76 LEU A O 1
ATOM 595 N N . PRO A 1 77 ? 1.419 22.594 13.242 1 90.19 77 PRO A N 1
ATOM 596 C CA . PRO A 1 77 ? 1.462 22.156 11.844 1 90.19 77 PRO A CA 1
ATOM 597 C C . PRO A 1 77 ? 1.394 20.641 11.688 1 90.19 77 PRO A C 1
ATOM 599 O O . PRO A 1 77 ? 1.941 19.906 12.523 1 90.19 77 PRO A O 1
ATOM 602 N N . PRO A 1 78 ? 0.803 20.25 10.672 1 94.88 78 PRO A N 1
ATOM 603 C CA . PRO A 1 78 ? 0.658 18.812 10.492 1 94.88 78 PRO A CA 1
ATOM 604 C C . PRO A 1 78 ? 1.968 18.125 10.102 1 94.88 78 PRO A C 1
ATOM 606 O O . PRO A 1 78 ? 2.879 18.781 9.586 1 94.88 78 PRO A O 1
ATOM 609 N N . HIS A 1 79 ? 2.031 16.828 10.422 1 96.62 79 HIS A N 1
ATOM 610 C CA . HIS A 1 79 ? 3.008 16 9.734 1 96.62 79 HIS A CA 1
ATOM 611 C C . HIS A 1 79 ? 2.621 15.797 8.273 1 96.62 79 HIS A C 1
ATOM 613 O O . HIS A 1 79 ? 1.457 15.523 7.965 1 96.62 79 HIS A O 1
ATOM 619 N N . ILE A 1 80 ? 3.574 16 7.406 1 98.38 80 ILE A N 1
ATOM 620 C CA . ILE A 1 80 ? 3.34 15.781 5.98 1 98.38 80 ILE A CA 1
ATOM 621 C C . ILE A 1 80 ? 4.152 14.578 5.504 1 98.38 80 ILE A C 1
ATOM 623 O O . ILE A 1 80 ? 5.363 14.516 5.719 1 98.38 80 ILE A O 1
ATOM 627 N N . ILE A 1 81 ? 3.463 13.617 4.898 1 98.88 81 ILE A N 1
ATOM 628 C CA . ILE A 1 81 ? 4.133 12.422 4.398 1 98.88 81 ILE A CA 1
ATOM 629 C C . ILE A 1 81 ? 3.99 12.344 2.881 1 98.88 81 ILE A C 1
ATOM 631 O O . ILE A 1 81 ? 2.881 12.414 2.35 1 98.88 81 ILE A O 1
ATOM 635 N N . ASP A 1 82 ? 5.109 12.242 2.174 1 98.88 82 ASP A N 1
ATOM 636 C CA . ASP A 1 82 ? 5.176 11.922 0.75 1 98.88 82 ASP A CA 1
ATOM 637 C C . ASP A 1 82 ? 5.211 10.414 0.526 1 98.88 82 ASP A C 1
ATOM 639 O O . ASP A 1 82 ? 6.23 9.766 0.769 1 98.88 82 ASP A O 1
ATOM 643 N N . VAL A 1 83 ? 4.09 9.867 -0.037 1 98.94 83 VAL A N 1
ATOM 644 C CA . VAL A 1 83 ? 3.988 8.414 -0.113 1 98.94 83 VAL A CA 1
ATOM 645 C C . VAL A 1 83 ? 4.324 7.941 -1.527 1 98.94 83 VAL A C 1
ATOM 647 O O . VAL A 1 83 ? 4.043 6.801 -1.894 1 98.94 83 VAL A O 1
ATOM 650 N N . ARG A 1 84 ? 4.902 8.758 -2.377 1 98.88 84 ARG A N 1
ATOM 651 C CA . ARG A 1 84 ? 5.289 8.422 -3.742 1 98.88 84 ARG A CA 1
ATOM 652 C C . ARG A 1 84 ? 6.504 7.504 -3.754 1 98.88 84 ARG A C 1
ATOM 654 O O . ARG A 1 84 ? 7.176 7.34 -2.734 1 98.88 84 ARG A O 1
ATOM 661 N N . GLU A 1 85 ? 6.645 6.945 -4.922 1 98.5 85 GLU A N 1
ATOM 662 C CA . GLU A 1 85 ? 7.883 6.203 -5.137 1 98.5 85 GLU A CA 1
ATOM 663 C C . GLU A 1 85 ? 9.094 7.129 -5.082 1 98.5 85 GLU A C 1
ATOM 665 O O . GLU A 1 85 ? 9.008 8.297 -5.469 1 98.5 85 GLU A O 1
ATOM 670 N N . ARG A 1 86 ? 10.219 6.562 -4.699 1 97.38 86 ARG A N 1
ATOM 671 C CA . ARG A 1 86 ? 11.438 7.355 -4.559 1 97.38 86 ARG A CA 1
ATOM 672 C C . ARG A 1 86 ? 11.82 8.008 -5.879 1 97.38 86 ARG A C 1
ATOM 674 O O . ARG A 1 86 ? 12.281 9.156 -5.898 1 97.38 86 ARG A O 1
ATOM 681 N N . SER A 1 87 ? 11.617 7.324 -6.938 1 96.81 87 SER A N 1
ATOM 682 C CA . SER A 1 87 ? 11.977 7.879 -8.242 1 96.81 87 SER A CA 1
ATOM 683 C C . SER A 1 87 ? 11.156 9.125 -8.555 1 96.81 87 SER A C 1
ATOM 685 O O . SER A 1 87 ? 11.656 10.055 -9.188 1 96.81 87 SER A O 1
ATOM 687 N N . GLU A 1 88 ? 9.906 9.172 -8.133 1 98 88 GLU A N 1
ATOM 688 C CA . GLU A 1 88 ? 9.062 10.352 -8.312 1 98 88 GLU A CA 1
ATOM 689 C C . GLU A 1 88 ? 9.586 11.531 -7.504 1 98 88 GLU A C 1
ATOM 691 O O . GLU A 1 88 ? 9.617 12.664 -7.992 1 98 88 GLU A O 1
ATOM 696 N N . VAL A 1 89 ? 10.016 11.258 -6.305 1 98.25 89 VAL A N 1
ATOM 697 C CA . VAL A 1 89 ? 10.539 12.273 -5.395 1 98.25 89 VAL A CA 1
ATOM 698 C C . VAL A 1 89 ? 11.828 12.867 -5.965 1 98.25 89 VAL A C 1
ATOM 700 O O . VAL A 1 89 ? 12.016 14.086 -5.945 1 98.25 89 VAL A O 1
ATOM 703 N N . GLU A 1 90 ? 12.672 11.992 -6.453 1 97 90 GLU A N 1
ATOM 704 C CA . GLU A 1 90 ? 13.93 12.438 -7.047 1 97 90 GLU A CA 1
ATOM 705 C C . GLU A 1 90 ? 13.688 13.344 -8.242 1 97 90 GLU A C 1
ATOM 707 O O . GLU A 1 90 ? 14.438 14.297 -8.477 1 97 90 GLU A O 1
ATOM 712 N N . ARG A 1 91 ? 12.609 13.117 -8.898 1 96.81 91 ARG A N 1
ATOM 713 C CA . ARG A 1 91 ? 12.336 13.852 -10.133 1 96.81 91 ARG A CA 1
ATOM 714 C C . ARG A 1 91 ? 11.719 15.211 -9.836 1 96.81 91 ARG A C 1
ATOM 716 O O . ARG A 1 91 ? 12.094 16.219 -10.445 1 96.81 91 ARG A O 1
ATOM 723 N N . SER A 1 92 ? 10.812 15.289 -8.852 1 97.25 92 SER A N 1
ATOM 724 C CA . SER A 1 92 ? 10 16.5 -8.797 1 97.25 92 SER A CA 1
ATOM 725 C C . SER A 1 92 ? 10.156 17.203 -7.453 1 97.25 92 SER A C 1
ATOM 727 O O . SER A 1 92 ? 9.602 18.281 -7.246 1 97.25 92 SER A O 1
ATOM 729 N N . GLY A 1 93 ? 10.883 16.531 -6.543 1 98.19 93 GLY A N 1
ATOM 730 C CA . GLY A 1 93 ? 11.008 17.125 -5.223 1 98.19 93 GLY A CA 1
ATOM 731 C C . GLY A 1 93 ? 9.812 16.844 -4.324 1 98.19 93 GLY A C 1
ATOM 732 O O . GLY A 1 93 ? 9 15.977 -4.629 1 98.19 93 GLY A O 1
ATOM 733 N N . THR A 1 94 ? 9.859 17.562 -3.143 1 98.38 94 THR A N 1
ATOM 734 C CA . THR A 1 94 ? 8.82 17.312 -2.148 1 98.38 94 THR A CA 1
ATOM 735 C C . THR A 1 94 ? 8.203 18.625 -1.679 1 98.38 94 THR A C 1
ATOM 737 O O . THR A 1 94 ? 8.75 19.703 -1.933 1 98.38 94 THR A O 1
ATOM 740 N N . ILE A 1 95 ? 6.977 18.5 -1.074 1 97.88 95 ILE A N 1
ATOM 741 C CA . ILE A 1 95 ? 6.477 19.594 -0.256 1 97.88 95 ILE A CA 1
ATOM 742 C C . ILE A 1 95 ? 7.434 19.844 0.907 1 97.88 95 ILE A C 1
ATOM 744 O O . ILE A 1 95 ? 7.918 18.906 1.537 1 97.88 95 ILE A O 1
ATOM 748 N N . PRO A 1 96 ? 7.727 21.156 1.201 1 96 96 PRO A N 1
ATOM 749 C CA . PRO A 1 96 ? 8.688 21.438 2.268 1 96 96 PRO A CA 1
ATOM 750 C C . PRO A 1 96 ? 8.32 20.766 3.588 1 96 96 PRO A C 1
ATOM 752 O O . PRO A 1 96 ? 7.172 20.828 4.023 1 96 96 PRO A O 1
ATOM 755 N N . GLY A 1 97 ? 9.312 20.078 4.184 1 94.38 97 GLY A N 1
ATOM 756 C CA . GLY A 1 97 ? 9.125 19.469 5.492 1 94.38 97 GLY A CA 1
ATOM 757 C C . GLY A 1 97 ? 8.523 18.078 5.422 1 94.38 97 GLY A C 1
ATOM 758 O O . GLY A 1 97 ? 8.383 17.391 6.445 1 94.38 97 GLY A O 1
ATOM 759 N N . ALA A 1 98 ? 8.266 17.562 4.258 1 97.56 98 ALA A N 1
ATOM 760 C CA . ALA A 1 98 ? 7.602 16.281 4.117 1 97.56 98 ALA A CA 1
ATOM 761 C C . ALA A 1 98 ? 8.547 15.133 4.461 1 97.56 98 ALA A C 1
ATOM 763 O O . ALA A 1 98 ? 9.727 15.164 4.102 1 97.56 98 ALA A O 1
ATOM 764 N N . ILE A 1 99 ? 8.023 14.18 5.168 1 98.19 99 ILE A N 1
ATOM 765 C CA . ILE A 1 99 ? 8.68 12.898 5.367 1 98.19 99 ILE A CA 1
ATOM 766 C C . ILE A 1 99 ? 8.484 12.023 4.129 1 98.19 99 ILE A C 1
ATOM 768 O O . ILE A 1 99 ? 7.355 11.766 3.715 1 98.19 99 ILE A O 1
ATOM 772 N N . VAL A 1 100 ? 9.562 11.586 3.531 1 98.5 100 VAL A N 1
ATOM 773 C CA . VAL A 1 100 ? 9.453 10.688 2.389 1 98.5 100 VAL A CA 1
ATOM 774 C C . VAL A 1 100 ? 9.32 9.242 2.879 1 98.5 100 VAL A C 1
ATOM 776 O O . VAL A 1 100 ? 10.266 8.688 3.445 1 98.5 100 VAL A O 1
ATOM 779 N N . LEU A 1 101 ? 8.188 8.688 2.676 1 98.81 101 LEU A N 1
ATOM 780 C CA . LEU A 1 101 ? 7.848 7.34 3.115 1 98.81 101 LEU A CA 1
ATOM 781 C C . LEU A 1 101 ? 6.91 6.664 2.119 1 98.81 101 LEU A C 1
ATOM 783 O O . LEU A 1 101 ? 5.688 6.758 2.252 1 98.81 101 LEU A O 1
ATOM 787 N N . PRO A 1 102 ? 7.543 5.965 1.163 1 98.94 102 PRO A N 1
ATOM 788 C CA . PRO A 1 102 ? 6.73 5.344 0.112 1 98.94 102 PRO A CA 1
ATOM 789 C C . PRO A 1 102 ? 5.582 4.504 0.67 1 98.94 102 PRO A C 1
ATOM 791 O O . PRO A 1 102 ? 5.75 3.82 1.683 1 98.94 102 PRO A O 1
ATOM 794 N N . ARG A 1 103 ? 4.465 4.508 -0.099 1 98.88 103 ARG A N 1
ATOM 795 C CA . ARG A 1 103 ? 3.262 3.807 0.337 1 98.88 103 ARG A CA 1
ATOM 796 C C . ARG A 1 103 ? 3.549 2.33 0.582 1 98.88 103 ARG A C 1
ATOM 798 O O . ARG A 1 103 ? 2.963 1.718 1.478 1 98.88 103 ARG A O 1
ATOM 805 N N . GLY A 1 104 ? 4.43 1.777 -0.186 1 98.81 104 GLY A N 1
ATOM 806 C CA . GLY A 1 104 ? 4.699 0.35 -0.117 1 98.81 104 GLY A CA 1
ATOM 807 C C . GLY A 1 104 ? 5.262 -0.087 1.222 1 98.81 104 GLY A C 1
ATOM 808 O O . GLY A 1 104 ? 5.207 -1.269 1.568 1 98.81 104 GLY A O 1
ATOM 809 N N . ILE A 1 105 ? 5.863 0.857 1.964 1 98.88 105 ILE A N 1
ATOM 810 C CA . ILE A 1 105 ? 6.449 0.499 3.25 1 98.88 105 ILE A CA 1
ATOM 811 C C . ILE A 1 105 ? 5.832 1.355 4.355 1 98.88 105 ILE A C 1
ATOM 813 O O . ILE A 1 105 ? 6.387 1.459 5.449 1 98.88 105 ILE A O 1
ATOM 817 N N . LEU A 1 106 ? 4.715 1.972 4.133 1 98.88 106 LEU A N 1
ATOM 818 C CA . LEU A 1 106 ? 4.109 2.947 5.031 1 98.88 106 LEU A CA 1
ATOM 819 C C . LEU A 1 106 ? 3.74 2.303 6.363 1 98.88 106 LEU A C 1
ATOM 821 O O . LEU A 1 106 ? 4.184 2.754 7.422 1 98.88 106 LEU A O 1
ATOM 825 N N . GLU A 1 107 ? 2.959 1.205 6.297 1 98.75 107 GLU A N 1
ATOM 826 C CA . GLU A 1 107 ? 2.482 0.582 7.527 1 98.75 107 GLU A CA 1
ATOM 827 C C . GLU A 1 107 ? 3.645 0.063 8.367 1 98.75 107 GLU A C 1
ATOM 829 O O . GLU A 1 107 ? 3.592 0.1 9.602 1 98.75 107 GLU A O 1
ATOM 834 N N . ARG A 1 108 ? 4.621 -0.312 7.703 1 98.62 108 ARG A N 1
ATOM 835 C CA . ARG A 1 108 ? 5.781 -0.901 8.367 1 98.62 108 ARG A CA 1
ATOM 836 C C . ARG A 1 108 ? 6.594 0.163 9.094 1 98.62 108 ARG A C 1
ATOM 838 O O . ARG A 1 108 ? 7.125 -0.085 10.18 1 98.62 108 ARG A O 1
ATOM 845 N N . ASP A 1 109 ? 6.68 1.354 8.523 1 98.75 109 ASP A N 1
ATOM 846 C CA . ASP A 1 109 ? 7.762 2.234 8.961 1 98.75 109 ASP A CA 1
ATOM 847 C C . ASP A 1 109 ? 7.207 3.525 9.555 1 98.75 109 ASP A C 1
ATOM 849 O O . ASP A 1 109 ? 7.949 4.305 10.164 1 98.75 109 ASP A O 1
ATOM 853 N N . VAL A 1 110 ? 5.926 3.828 9.422 1 98.81 110 VAL A N 1
ATOM 854 C CA . VAL A 1 110 ? 5.395 5.125 9.828 1 98.81 110 VAL A CA 1
ATOM 855 C C . VAL A 1 110 ? 5.656 5.348 11.312 1 98.81 110 VAL A C 1
ATOM 857 O O . VAL A 1 110 ? 5.902 6.48 11.742 1 98.81 110 VAL A O 1
ATOM 860 N N . GLY A 1 111 ? 5.68 4.332 12.094 1 98.19 111 GLY A N 1
ATOM 861 C CA . GLY A 1 111 ? 5.891 4.445 13.523 1 98.19 111 GLY A CA 1
ATOM 862 C C . GLY A 1 111 ? 7.277 4.949 13.883 1 98.19 111 GLY A C 1
ATOM 863 O O . GLY A 1 111 ? 7.504 5.402 15.008 1 98.19 111 GLY A O 1
ATOM 864 N N . LYS A 1 112 ? 8.227 4.859 13.016 1 98.38 112 LYS A N 1
ATOM 865 C CA . LYS A 1 112 ? 9.57 5.375 13.227 1 98.38 112 LYS A CA 1
ATOM 866 C C . LYS A 1 112 ? 9.586 6.902 13.211 1 98.38 112 LYS A C 1
ATOM 868 O O . LYS A 1 112 ? 10.531 7.527 13.68 1 98.38 112 LYS A O 1
ATOM 873 N N . PHE A 1 113 ? 8.492 7.484 12.664 1 98.25 113 PHE A N 1
ATOM 874 C CA . PHE A 1 113 ? 8.484 8.922 12.453 1 98.25 113 PHE A CA 1
ATOM 875 C C . PHE A 1 113 ? 7.383 9.594 13.273 1 98.25 113 PHE A C 1
ATOM 877 O O . PHE A 1 113 ? 7.566 10.695 13.781 1 98.25 113 PHE A O 1
ATOM 884 N N . ILE A 1 114 ? 6.262 8.93 13.328 1 97.38 114 ILE A N 1
ATOM 885 C CA . ILE A 1 114 ? 5.078 9.5 13.969 1 97.38 114 ILE A CA 1
ATOM 886 C C . ILE A 1 114 ? 4.426 8.453 14.875 1 97.38 114 ILE A C 1
ATOM 888 O O . ILE A 1 114 ? 4.039 7.379 14.406 1 97.38 114 ILE A O 1
ATOM 892 N N . LYS A 1 115 ? 4.254 8.844 16.062 1 95 115 LYS A N 1
ATOM 893 C CA . LYS A 1 115 ? 3.52 7.957 16.969 1 95 115 LYS A CA 1
ATOM 894 C C . LYS A 1 115 ? 2.02 8.023 16.703 1 95 115 LYS A C 1
ATOM 896 O O . LYS A 1 115 ? 1.498 9.062 16.297 1 95 115 LYS A O 1
ATOM 901 N N . GLN A 1 116 ? 1.34 6.973 17 1 94.38 116 GLN A N 1
ATOM 902 C CA . GLN A 1 116 ? -0.09 6.887 16.719 1 94.38 116 GLN A CA 1
ATOM 903 C C . GLN A 1 116 ? -0.88 7.867 17.578 1 94.38 116 GLN A C 1
ATOM 905 O O . GLN A 1 116 ? -1.999 8.25 17.234 1 94.38 116 GLN A O 1
ATOM 910 N N . ASP A 1 117 ? -0.305 8.281 18.703 1 89.5 117 ASP A N 1
ATOM 911 C CA . ASP A 1 117 ? -1.015 9.195 19.609 1 89.5 117 ASP A CA 1
ATOM 912 C C . ASP A 1 117 ? -0.518 10.625 19.438 1 89.5 117 ASP A C 1
ATOM 914 O O . ASP A 1 117 ? -0.792 11.484 20.281 1 89.5 117 ASP A O 1
ATOM 918 N N . ASP A 1 118 ? 0.304 10.859 18.359 1 91.75 118 ASP A N 1
ATOM 919 C CA . ASP A 1 118 ? 0.722 12.227 18.094 1 91.75 118 ASP A CA 1
ATOM 920 C C . ASP A 1 118 ? -0.485 13.156 17.953 1 91.75 118 ASP A C 1
ATOM 922 O O . ASP A 1 118 ? -1.464 12.805 17.297 1 91.75 118 ASP A O 1
ATOM 926 N N . PRO A 1 119 ? -0.47 14.297 18.594 1 88.25 119 PRO A N 1
ATOM 927 C CA . PRO A 1 119 ? -1.635 15.188 18.578 1 88.25 119 PRO A CA 1
ATOM 928 C C . PRO A 1 119 ? -1.756 15.969 17.266 1 88.25 119 PRO A C 1
ATOM 930 O O . PRO A 1 119 ? -2.779 16.609 17.016 1 88.25 119 PRO A O 1
ATOM 933 N N . ARG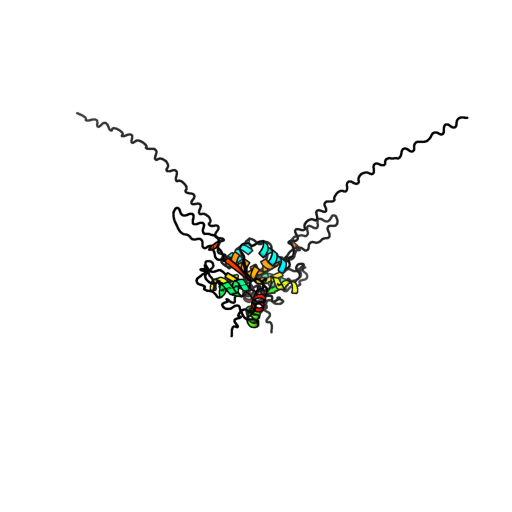 A 1 120 ? -0.714 15.914 16.422 1 91.44 120 ARG A N 1
ATOM 934 C CA . ARG A 1 120 ? -0.743 16.641 15.164 1 91.44 120 ARG A CA 1
ATOM 935 C C . ARG A 1 120 ? -1.481 15.859 14.086 1 91.44 120 ARG A C 1
ATOM 937 O O . ARG A 1 120 ? -1.427 14.625 14.062 1 91.44 120 ARG A O 1
ATOM 944 N N . ASP A 1 121 ? -2.104 16.578 13.203 1 94.69 121 ASP A N 1
ATOM 945 C CA . ASP A 1 121 ? -2.682 15.961 12.008 1 94.69 121 ASP A CA 1
ATOM 946 C C . ASP A 1 121 ? -1.601 15.32 11.141 1 94.69 121 ASP A C 1
ATOM 948 O O . ASP A 1 121 ? -0.43 15.703 11.219 1 94.69 121 ASP A O 1
ATOM 952 N N . VAL A 1 122 ? -2.01 14.344 10.453 1 97.19 122 VAL A N 1
ATOM 953 C CA . VAL A 1 122 ? -1.138 13.734 9.453 1 97.19 122 VAL A CA 1
ATOM 954 C C . VAL A 1 122 ? -1.724 13.945 8.062 1 97.19 122 VAL A C 1
ATOM 956 O O . VAL A 1 122 ? -2.875 13.578 7.805 1 97.19 122 VAL A O 1
ATOM 959 N N . VAL A 1 123 ? -0.93 14.555 7.184 1 98.5 123 VAL A N 1
ATOM 960 C CA . VAL A 1 123 ? -1.299 14.742 5.781 1 98.5 123 VAL A CA 1
ATOM 961 C C . VAL A 1 123 ? -0.432 13.844 4.898 1 98.5 123 VAL A C 1
ATOM 963 O O . VAL A 1 123 ? 0.798 13.883 4.984 1 98.5 123 VAL A O 1
ATOM 966 N N . VAL A 1 124 ? -1.09 13.023 4.105 1 98.94 124 VAL A N 1
ATOM 967 C CA . VAL A 1 124 ? -0.356 12.203 3.145 1 98.94 124 VAL A CA 1
ATOM 968 C C . VAL A 1 124 ? -0.667 12.672 1.724 1 98.94 124 VAL A C 1
ATOM 970 O O . VAL A 1 124 ? -1.782 13.109 1.438 1 98.94 124 VAL A O 1
ATOM 973 N N . TYR A 1 125 ? 0.351 12.555 0.826 1 98.94 125 TYR A N 1
ATOM 974 C CA . TYR A 1 125 ? 0.103 12.914 -0.566 1 98.94 125 TYR A CA 1
ATOM 975 C C . TYR A 1 125 ? 0.903 12.023 -1.508 1 98.94 125 TYR A C 1
ATOM 977 O O . TYR A 1 125 ? 1.914 11.438 -1.111 1 98.94 125 TYR A O 1
ATOM 985 N N . CYS A 1 126 ? 0.373 11.82 -2.682 1 98.88 126 CYS A N 1
ATOM 986 C CA . CYS A 1 126 ? 1.068 11.211 -3.807 1 98.88 126 CYS A CA 1
ATOM 987 C C . CYS A 1 126 ? 1.151 12.172 -4.984 1 98.88 126 CYS A C 1
ATOM 989 O O . CYS A 1 126 ? 1.301 13.375 -4.797 1 98.88 126 CYS A O 1
ATOM 991 N N . ALA A 1 127 ? 1.217 11.633 -6.164 1 98.75 127 ALA A N 1
ATOM 992 C CA . ALA A 1 127 ? 1.372 12.508 -7.32 1 98.75 127 ALA A CA 1
ATOM 993 C C . ALA A 1 127 ? 0.055 13.195 -7.664 1 98.75 127 ALA A C 1
ATOM 995 O O . ALA A 1 127 ? 0.002 14.43 -7.777 1 98.75 127 ALA A O 1
ATOM 996 N N . GLY A 1 128 ? -1.007 12.438 -7.672 1 98.56 128 GLY A N 1
ATOM 997 C CA . GLY A 1 128 ? -2.242 12.945 -8.25 1 98.56 128 GLY A CA 1
ATOM 998 C C . GLY A 1 128 ? -3.4 12.945 -7.27 1 98.56 128 GLY A C 1
ATOM 999 O O . GLY A 1 128 ? -4.527 13.281 -7.637 1 98.56 128 GLY A O 1
ATOM 1000 N N . GLY A 1 129 ? -3.252 12.445 -6.113 1 98.75 129 GLY A N 1
ATOM 1001 C CA . GLY A 1 129 ? -4.297 12.477 -5.102 1 98.75 129 GLY A CA 1
ATOM 1002 C C . GLY A 1 129 ? -5.078 11.188 -5.008 1 98.75 129 GLY A C 1
ATOM 1003 O O . GLY A 1 129 ? -6.137 11.133 -4.383 1 98.75 129 GLY A O 1
ATOM 1004 N N . PHE A 1 130 ? -4.574 10.062 -5.598 1 98.75 130 PHE A N 1
ATOM 1005 C CA . PHE A 1 130 ? -5.285 8.789 -5.602 1 98.75 130 PHE A CA 1
ATOM 1006 C C . PHE A 1 130 ? -4.645 7.812 -4.625 1 98.75 130 PHE A C 1
ATOM 1008 O O . PHE A 1 130 ? -5.305 7.328 -3.701 1 98.75 130 PHE A O 1
ATOM 1015 N N . ARG A 1 131 ? -3.361 7.551 -4.734 1 98.88 131 ARG A N 1
ATOM 1016 C CA . ARG A 1 131 ? -2.668 6.605 -3.867 1 98.88 131 ARG A CA 1
ATOM 1017 C C . ARG A 1 131 ? -2.652 7.102 -2.424 1 98.88 131 ARG A C 1
ATOM 1019 O O . ARG A 1 131 ? -2.658 6.297 -1.487 1 98.88 131 ARG A O 1
ATOM 1026 N N . SER A 1 132 ? -2.701 8.438 -2.268 1 98.94 132 SER A N 1
ATOM 1027 C CA . SER A 1 132 ? -2.705 8.992 -0.917 1 98.94 132 SER A CA 1
ATOM 1028 C C . SER A 1 132 ? -3.975 8.602 -0.165 1 98.94 132 SER A C 1
ATOM 1030 O O . SER A 1 132 ? -3.963 8.484 1.062 1 98.94 132 SER A O 1
ATOM 1032 N N . VAL A 1 133 ? -5.082 8.352 -0.85 1 98.94 133 VAL A N 1
ATOM 1033 C CA . VAL A 1 133 ? -6.316 7.902 -0.213 1 98.94 133 VAL A CA 1
ATOM 1034 C C . VAL A 1 133 ? -6.113 6.516 0.388 1 98.94 133 VAL A C 1
ATOM 1036 O O . VAL A 1 133 ? -6.527 6.254 1.521 1 98.94 133 VAL A O 1
ATOM 1039 N N . LEU A 1 134 ? -5.473 5.641 -0.374 1 98.94 134 LEU A N 1
ATOM 1040 C CA . LEU A 1 134 ? -5.148 4.316 0.145 1 98.94 134 LEU A CA 1
ATOM 1041 C C . LEU A 1 134 ? -4.191 4.414 1.327 1 98.94 134 LEU A C 1
ATOM 1043 O O . LEU A 1 134 ? -4.328 3.676 2.307 1 98.94 134 LEU A O 1
ATOM 1047 N N . ALA A 1 135 ? -3.24 5.289 1.209 1 98.94 135 ALA A N 1
ATOM 1048 C CA . ALA A 1 135 ? -2.303 5.508 2.307 1 98.94 135 ALA A CA 1
ATOM 1049 C C . ALA A 1 135 ? -3.025 6 3.557 1 98.94 135 ALA A C 1
ATOM 1051 O O . ALA A 1 135 ? -2.762 5.523 4.664 1 98.94 135 ALA A O 1
ATOM 1052 N N . ALA A 1 136 ? -3.9 6.961 3.398 1 98.88 136 ALA A N 1
ATOM 1053 C CA . ALA A 1 136 ? -4.695 7.469 4.516 1 98.88 136 ALA A CA 1
ATOM 1054 C C . ALA A 1 136 ? -5.516 6.355 5.156 1 98.88 136 ALA A C 1
ATOM 1056 O O . ALA A 1 136 ? -5.613 6.273 6.383 1 98.88 136 ALA A O 1
ATOM 1057 N N . GLU A 1 137 ? -6.066 5.531 4.332 1 98.62 137 GLU A N 1
ATOM 1058 C CA . GLU A 1 137 ? -6.828 4.402 4.859 1 98.62 137 GLU A CA 1
ATOM 1059 C C . GLU A 1 137 ? -5.957 3.512 5.742 1 98.62 137 GLU A C 1
ATOM 1061 O O . GLU A 1 137 ? -6.387 3.076 6.812 1 98.62 137 GLU A O 1
ATOM 1066 N N . SER A 1 138 ? -4.793 3.281 5.266 1 98.5 138 SER A N 1
ATOM 1067 C CA . SER A 1 138 ? -3.863 2.467 6.043 1 98.5 138 SER A CA 1
ATOM 1068 C C . SER A 1 138 ? -3.57 3.104 7.398 1 98.5 138 SER A C 1
ATOM 1070 O O . SER A 1 138 ? -3.535 2.412 8.422 1 98.5 138 SER A O 1
ATOM 1072 N N . LEU A 1 139 ? -3.334 4.387 7.406 1 98.44 139 LEU A N 1
ATOM 1073 C CA . LEU A 1 139 ? -3.051 5.086 8.656 1 98.44 139 LEU A CA 1
ATOM 1074 C C . LEU A 1 139 ? -4.234 4.992 9.609 1 98.44 139 LEU A C 1
ATOM 1076 O O . LEU A 1 139 ? -4.051 4.742 10.805 1 98.44 139 LEU A O 1
ATOM 1080 N N . VAL A 1 140 ? -5.395 5.184 9.102 1 97.25 140 VAL A N 1
ATOM 1081 C CA . VAL A 1 140 ? -6.598 5.086 9.914 1 97.25 140 VAL A CA 1
ATOM 1082 C C . VAL A 1 140 ? -6.715 3.68 10.5 1 97.25 140 VAL A C 1
ATOM 1084 O O . VAL A 1 140 ? -7.023 3.516 11.688 1 97.25 140 VAL A O 1
ATOM 1087 N N . ARG A 1 141 ? -6.434 2.688 9.719 1 96.88 141 ARG A N 1
ATOM 1088 C CA . ARG A 1 141 ? -6.52 1.304 10.172 1 96.88 141 ARG A CA 1
ATOM 1089 C C . ARG A 1 141 ? -5.504 1.027 11.281 1 96.88 141 ARG A C 1
ATOM 1091 O O . ARG A 1 141 ? -5.734 0.177 12.141 1 96.88 141 ARG A O 1
ATOM 1098 N N . LEU A 1 142 ? -4.422 1.753 11.227 1 97.38 142 LEU A N 1
ATOM 1099 C CA . LEU A 1 142 ? -3.398 1.59 12.25 1 97.38 142 LEU A CA 1
ATOM 1100 C C . LEU A 1 142 ? -3.773 2.342 13.523 1 97.38 142 LEU A C 1
ATOM 1102 O O . LEU A 1 142 ? -3.166 2.135 14.57 1 97.38 142 LEU A O 1
ATOM 1106 N N . GLY A 1 143 ? -4.68 3.328 13.43 1 95.06 143 GLY A N 1
ATOM 1107 C CA . GLY A 1 143 ? -5.16 4.035 14.602 1 95.06 143 GLY A CA 1
ATOM 1108 C C . GLY A 1 143 ? -4.77 5.504 14.617 1 95.06 143 GLY A C 1
ATOM 1109 O O . GLY A 1 143 ? -4.992 6.203 15.609 1 95.06 143 GLY A O 1
ATOM 1110 N N . TYR A 1 144 ? -4.102 5.906 13.523 1 95.62 144 TYR A N 1
ATOM 1111 C CA . TYR A 1 144 ? -3.832 7.336 13.43 1 95.62 144 TYR A CA 1
ATOM 1112 C C . TYR A 1 144 ? -5.129 8.125 13.305 1 95.62 144 TYR A C 1
ATOM 1114 O O . TYR A 1 144 ? -6.074 7.68 12.648 1 95.62 144 TYR A O 1
ATOM 1122 N N . GLY A 1 145 ? -5.137 9.25 13.906 1 87.88 145 GLY A N 1
ATOM 1123 C CA . GLY A 1 145 ? -6.316 10.102 13.828 1 87.88 145 GLY A CA 1
ATOM 1124 C C . GLY A 1 145 ? -7.375 9.742 14.859 1 87.88 145 GLY A C 1
ATOM 1125 O O . GLY A 1 145 ? -8.555 10.055 14.68 1 87.88 145 GLY A O 1
ATOM 1126 N N . THR A 1 146 ? -7.012 8.953 15.766 1 76.25 146 THR A N 1
ATOM 1127 C CA . THR A 1 146 ? -7.953 8.602 16.828 1 76.25 146 THR A CA 1
ATOM 1128 C C . THR A 1 146 ? -7.641 9.375 18.109 1 76.25 146 THR A C 1
ATOM 1130 O O . THR A 1 146 ? -6.496 9.773 18.328 1 76.25 146 THR A O 1
ATOM 1133 N N . ALA A 1 147 ? -8.719 9.938 18.766 1 60.19 147 ALA A N 1
ATOM 1134 C CA . ALA A 1 147 ? -8.531 10.68 20 1 60.19 147 ALA A CA 1
ATOM 1135 C C . ALA A 1 147 ? -7.805 9.828 21.047 1 60.19 147 ALA A C 1
ATOM 1137 O O . ALA A 1 147 ? -8.008 8.617 21.109 1 60.19 147 ALA A O 1
ATOM 1138 N N . ALA A 1 148 ? -6.711 10.406 21.594 1 53.47 148 ALA A N 1
ATOM 1139 C CA . ALA A 1 148 ? -6.047 9.75 22.703 1 53.47 148 ALA A CA 1
ATOM 1140 C C . ALA A 1 148 ? -7.047 9.391 23.797 1 53.47 148 ALA A C 1
ATOM 1142 O O . ALA A 1 148 ? -8.016 10.117 24.031 1 53.47 148 ALA A O 1
ATOM 1143 N N . GLU A 1 149 ? -7.215 8.188 24.031 1 49.03 149 GLU A N 1
ATOM 1144 C CA . GLU A 1 149 ? -8.039 7.879 25.203 1 49.03 149 GLU A CA 1
ATOM 1145 C C . GLU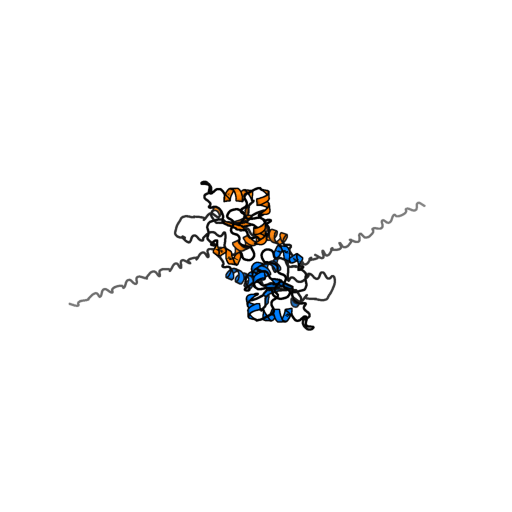 A 1 149 ? -7.602 8.688 26.406 1 49.03 149 GLU A C 1
ATOM 1147 O O . GLU A 1 149 ? -6.418 8.711 26.766 1 49.03 149 GLU A O 1
ATOM 1152 N N . THR A 1 150 ? -7.922 9.891 26.656 1 39 150 THR A N 1
ATOM 1153 C CA . THR A 1 150 ? -7.633 10.5 27.953 1 39 150 THR A CA 1
ATOM 1154 C C . THR A 1 150 ? -8.094 9.594 29.094 1 39 150 THR A C 1
ATOM 1156 O O . THR A 1 150 ? -9.289 9.305 29.219 1 39 150 THR A O 1
ATOM 1159 N N . HIS A 1 151 ? -7.199 8.68 29.484 1 39.25 151 HIS A N 1
ATOM 1160 C CA . HIS A 1 151 ? -7.441 7.988 30.734 1 39.25 151 HIS A CA 1
ATOM 1161 C C . HIS A 1 151 ? -7.957 8.953 31.797 1 39.25 151 HIS A C 1
ATOM 1163 O O . HIS A 1 151 ? -7.953 8.625 33 1 39.25 151 HIS A O 1
ATOM 1169 N N . GLU A 1 152 ? -7.957 10.172 31.812 1 36.84 152 GLU A N 1
ATOM 1170 C CA . GLU A 1 152 ? -8.125 10.781 33.125 1 36.84 152 GLU A CA 1
ATOM 1171 C C . GLU A 1 152 ? 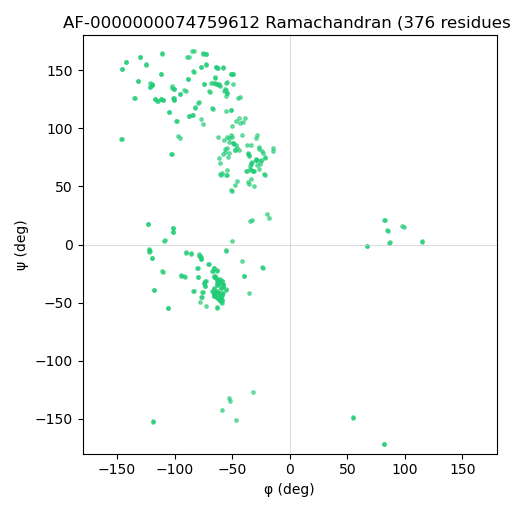-9.312 10.172 33.875 1 36.84 152 GLU A C 1
ATOM 1173 O O . GLU A 1 152 ? -10.344 9.875 33.25 1 36.84 152 GLU A O 1
ATOM 1178 N N . LYS A 1 153 ? -9.141 9.891 35.312 1 37.56 153 LYS A N 1
ATOM 1179 C CA . LYS A 1 153 ? -9.797 9.43 36.531 1 37.56 153 LYS A CA 1
ATOM 1180 C C . LYS A 1 153 ? -11.273 9.82 36.531 1 37.56 153 LYS A C 1
ATOM 1182 O O . LYS A 1 153 ? -12.148 8.953 36.531 1 37.56 153 LYS A O 1
ATOM 1187 N N . ASN A 1 154 ? -11.719 10.578 37.781 1 35.4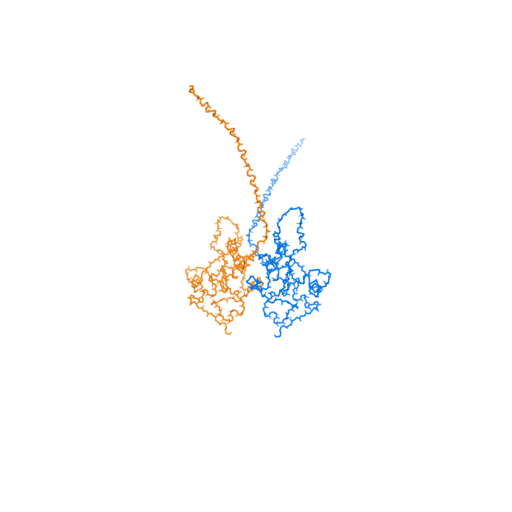4 154 ASN A N 1
ATOM 1188 C CA . ASN A 1 154 ? -12.859 10.727 38.688 1 35.44 154 ASN A CA 1
ATOM 1189 C C . ASN A 1 154 ? -14.109 11.18 37.938 1 35.44 154 ASN A C 1
ATOM 1191 O O . ASN A 1 154 ? -14.031 11.578 36.75 1 35.44 154 ASN A O 1
ATOM 1195 N N . ALA A 1 155 ? -14.953 12.227 38.844 1 35.41 155 ALA A N 1
ATOM 1196 C CA . ALA A 1 155 ? -16.312 12.734 39.031 1 35.41 155 ALA A CA 1
ATOM 1197 C C . ALA A 1 155 ? -16.906 13.219 37.719 1 35.41 155 ALA A C 1
ATOM 1199 O O . ALA A 1 155 ? -17.828 12.609 37.188 1 35.41 155 ALA A O 1
ATOM 1200 N N . SER A 1 156 ? -17.547 14.562 37.75 1 34.97 156 SER A N 1
ATOM 1201 C CA . SER A 1 156 ? -18.672 15.391 37.312 1 34.97 156 SER A CA 1
ATOM 1202 C C . SER A 1 156 ? -18.5 15.836 35.875 1 34.97 156 SER A C 1
ATOM 1204 O O . SER A 1 156 ? -19.453 16.344 35.281 1 34.97 156 SER A O 1
ATOM 1206 N N . SER A 1 157 ? -17.281 16.406 35.5 1 37.19 157 SER A N 1
ATOM 1207 C CA . SER A 1 157 ? -17.453 17.281 34.344 1 37.19 157 SER A CA 1
ATOM 1208 C C . SER A 1 157 ? -17.578 16.484 33.062 1 37.19 157 SER A C 1
ATOM 1210 O O . SER A 1 157 ? -16.906 15.461 32.906 1 37.19 157 SER A O 1
ATOM 1212 N N . ASN A 1 158 ? -18.734 16.344 32.375 1 36.84 158 ASN A N 1
ATOM 1213 C CA . ASN A 1 158 ? -19.188 16.094 31.016 1 36.84 158 ASN A CA 1
ATOM 1214 C C . ASN A 1 158 ? -18.109 16.422 30 1 36.84 158 ASN A C 1
ATOM 1216 O O . ASN A 1 158 ? -18.094 17.5 29.422 1 36.84 158 ASN A O 1
ATOM 1220 N N . VAL A 1 159 ? -16.797 16.375 30.312 1 35.5 159 VAL A N 1
ATOM 1221 C CA . VAL A 1 159 ? -15.891 16.75 29.25 1 35.5 159 VAL A CA 1
ATOM 1222 C C . VAL A 1 159 ? -16.172 15.906 28 1 35.5 159 VAL A C 1
ATOM 1224 O O . VAL A 1 159 ? -15.859 14.719 27.969 1 35.5 159 VAL A O 1
ATOM 1227 N N . LEU A 1 160 ? -17.328 15.891 27.375 1 38.88 160 LEU A N 1
ATOM 1228 C CA . LEU A 1 160 ? -17.516 15.617 25.953 1 38.88 160 LEU A CA 1
ATOM 1229 C C . LEU A 1 160 ? -16.219 15.883 25.172 1 38.88 160 LEU A C 1
ATOM 1231 O O . LEU A 1 160 ? -15.773 17.031 25.094 1 38.88 160 LEU A O 1
ATOM 1235 N N . SER A 1 161 ? -15.102 15.227 25.422 1 44.06 161 SER A N 1
ATOM 1236 C CA . SER A 1 161 ? -13.961 15.352 24.5 1 44.06 161 SER A CA 1
ATOM 1237 C C . SER A 1 161 ? -14.414 15.75 23.109 1 44.06 161 SER A C 1
ATOM 1239 O O . SER A 1 161 ? -15.195 15.031 22.469 1 44.06 161 SER A O 1
ATOM 1241 N N . SER A 1 162 ? -14.695 16.938 22.781 1 46.22 162 SER A N 1
ATOM 1242 C CA . SER A 1 162 ? -15.133 17.469 21.5 1 46.22 162 SER A CA 1
ATOM 1243 C C . SER A 1 162 ? -14.281 16.938 20.344 1 46.22 162 SER A C 1
ATOM 1245 O O . SER A 1 162 ? -13.062 16.812 20.484 1 46.22 162 SER A O 1
ATOM 1247 N N . ASN A 1 163 ? -14.781 15.984 19.453 1 53.34 163 ASN A N 1
ATOM 1248 C CA . ASN A 1 163 ? -14.297 15.508 18.156 1 53.34 163 ASN A CA 1
ATOM 1249 C C . ASN A 1 163 ? -13.398 16.531 17.484 1 53.34 163 ASN A C 1
ATOM 1251 O O . ASN A 1 163 ? -12.57 16.172 16.641 1 53.34 163 ASN A O 1
ATOM 1255 N N . LYS A 1 164 ? -13.539 17.828 17.938 1 57.34 164 LYS A N 1
ATOM 1256 C CA . LYS A 1 164 ? -12.812 18.891 17.25 1 57.34 164 LYS A CA 1
ATOM 1257 C C . LYS A 1 164 ? -11.336 18.891 17.641 1 57.34 164 LYS A C 1
ATOM 1259 O O . LYS A 1 164 ? -10.5 19.391 16.906 1 57.34 164 LYS A O 1
ATOM 1264 N N . ASP A 1 165 ? -10.992 18.141 18.688 1 67.25 165 ASP A N 1
ATOM 1265 C CA . ASP A 1 165 ? -9.617 18.297 19.156 1 67.25 165 ASP A CA 1
ATOM 1266 C C . ASP A 1 165 ? -8.773 17.062 18.828 1 67.25 165 ASP A C 1
ATOM 1268 O O . ASP A 1 165 ? -7.574 17.047 19.094 1 67.25 165 ASP A O 1
ATOM 1272 N N . LYS A 1 166 ? -9.406 16.156 18.141 1 78.94 166 LYS A N 1
ATOM 1273 C CA . LYS A 1 166 ? -8.609 14.961 17.844 1 78.94 166 LYS A CA 1
ATOM 1274 C C . LYS A 1 166 ? -7.828 15.117 16.547 1 78.94 166 LYS A C 1
ATOM 1276 O O . LYS A 1 166 ? -8.297 15.758 15.609 1 78.94 166 LYS A O 1
ATOM 1281 N N . PRO A 1 167 ? -6.633 14.594 16.547 1 91.38 167 PRO A N 1
ATOM 1282 C CA . PRO A 1 167 ? -5.887 14.625 15.289 1 91.38 167 PRO A CA 1
ATOM 1283 C C . PRO A 1 167 ? -6.621 13.922 14.148 1 91.38 167 PRO A C 1
ATOM 1285 O O . PRO A 1 167 ? -7.418 13.016 14.391 1 91.38 167 PRO A O 1
ATOM 1288 N N . ARG A 1 168 ? -6.32 14.398 12.961 1 94.69 168 ARG A N 1
ATOM 1289 C CA . ARG A 1 168 ? -6.992 13.836 11.797 1 94.69 168 ARG A CA 1
ATOM 1290 C C . ARG A 1 168 ? -5.98 13.328 10.773 1 94.69 168 ARG A C 1
ATOM 1292 O O . ARG A 1 168 ? -4.824 13.75 10.766 1 94.69 168 ARG A O 1
ATOM 1299 N N . VAL A 1 169 ? -6.453 12.383 9.969 1 97.88 169 VAL A N 1
ATOM 1300 C CA . VAL A 1 169 ? -5.699 11.914 8.805 1 97.88 169 VAL A CA 1
ATOM 1301 C C . VAL A 1 169 ? -6.262 12.555 7.539 1 97.88 169 VAL A C 1
ATOM 1303 O O . VAL A 1 169 ? -7.457 12.461 7.266 1 97.88 169 VAL A O 1
ATOM 1306 N N . TRP A 1 170 ? -5.336 13.203 6.789 1 98.31 170 TRP A N 1
ATOM 1307 C CA . TRP A 1 170 ? -5.738 13.922 5.586 1 98.31 170 TRP A CA 1
ATOM 1308 C C . TRP A 1 170 ? -5.051 13.352 4.352 1 98.31 170 TRP A C 1
ATOM 1310 O O . TRP A 1 170 ? -3.865 13.016 4.391 1 98.31 170 TRP A O 1
ATOM 1320 N N . SER A 1 171 ? -5.828 13.211 3.285 1 98.88 171 SER A N 1
ATOM 1321 C CA . SER A 1 171 ? -5.258 13.023 1.953 1 98.88 171 SER A CA 1
ATOM 1322 C C . SER A 1 171 ? -5.273 14.328 1.16 1 98.88 171 SER A C 1
ATOM 1324 O O . SER A 1 171 ? -6.281 15.039 1.142 1 98.88 171 SER A O 1
ATOM 1326 N N . LEU A 1 172 ? -4.172 14.633 0.527 1 98.81 172 LEU A N 1
ATOM 1327 C CA . LEU A 1 172 ? -4.07 15.867 -0.239 1 98.81 172 LEU A CA 1
ATOM 1328 C C . LEU A 1 172 ? -4.691 15.703 -1.622 1 98.81 172 LEU A C 1
ATOM 1330 O O . LEU A 1 172 ? -4.195 14.93 -2.441 1 98.81 172 LEU A O 1
ATOM 1334 N N . ASN A 1 173 ? -5.703 16.453 -1.864 1 98.69 173 ASN A N 1
ATOM 1335 C CA . ASN A 1 173 ? -6.285 16.484 -3.201 1 98.69 173 ASN A CA 1
ATOM 1336 C C . ASN A 1 173 ? -5.285 16.984 -4.242 1 98.69 173 ASN A C 1
ATOM 1338 O O . ASN A 1 173 ? -4.535 17.922 -3.988 1 98.69 173 ASN A O 1
ATOM 1342 N N . GLU A 1 174 ? -5.246 16.375 -5.371 1 98.69 174 GLU A N 1
ATOM 1343 C CA . GLU A 1 174 ? -4.438 16.734 -6.531 1 98.69 174 GLU A CA 1
ATOM 1344 C C . GLU A 1 174 ? -2.949 16.547 -6.246 1 98.69 174 GLU A C 1
ATOM 1346 O O . GLU A 1 174 ? -2.105 16.844 -7.094 1 98.69 174 GLU A O 1
ATOM 1351 N N . GLY A 1 175 ? -2.551 16.156 -5.102 1 98.81 175 GLY A N 1
ATOM 1352 C CA . GLY A 1 175 ? -1.217 15.703 -4.734 1 98.81 175 GLY A CA 1
ATOM 1353 C C . GLY A 1 175 ? -0.133 16.703 -5.07 1 98.81 175 GLY A C 1
ATOM 1354 O O . GLY A 1 175 ? -0.35 17.922 -4.969 1 98.81 175 GLY A O 1
ATOM 1355 N N . MET A 1 176 ? 1.041 16.188 -5.375 1 98.81 176 MET A N 1
ATOM 1356 C CA . MET A 1 176 ? 2.203 16.984 -5.754 1 98.81 176 MET A CA 1
ATOM 1357 C C . MET A 1 176 ? 1.938 17.75 -7.047 1 98.81 176 MET A C 1
ATOM 1359 O O . MET A 1 176 ? 2.412 18.875 -7.215 1 98.81 176 MET A O 1
ATOM 1363 N N . GLU A 1 177 ? 1.19 17.156 -7.871 1 98.81 177 GLU A N 1
ATOM 1364 C CA . GLU A 1 177 ? 0.86 17.812 -9.133 1 98.81 177 GLU A CA 1
ATOM 1365 C C . GLU A 1 177 ? 0.076 19.094 -8.883 1 98.81 177 GLU A C 1
ATOM 1367 O O . GLU A 1 177 ? 0.385 20.141 -9.461 1 98.81 177 GLU A O 1
ATOM 1372 N N . GLY A 1 178 ? -0.943 19.031 -7.984 1 98.81 178 GLY A N 1
ATOM 1373 C CA . GLY A 1 178 ? -1.69 20.219 -7.633 1 98.81 178 GLY A CA 1
ATOM 1374 C C . GLY A 1 178 ? -0.852 21.25 -6.906 1 98.81 178 GLY A C 1
ATOM 1375 O O . GLY A 1 178 ? -1.021 22.453 -7.113 1 98.81 178 GLY A O 1
ATOM 1376 N N . TRP A 1 179 ? 0.009 20.781 -6.074 1 98.69 179 TRP A N 1
ATOM 1377 C CA . TRP A 1 179 ? 0.913 21.656 -5.34 1 98.69 179 TRP A CA 1
ATOM 1378 C C . TRP A 1 179 ? 1.796 22.469 -6.289 1 98.69 179 TRP A C 1
ATOM 1380 O O . TRP A 1 179 ? 1.891 23.688 -6.18 1 98.69 179 TRP A O 1
ATOM 1390 N N . ILE A 1 180 ? 2.418 21.797 -7.23 1 98.5 180 ILE A N 1
ATOM 1391 C CA . ILE A 1 180 ? 3.314 22.422 -8.203 1 98.5 180 ILE A CA 1
ATOM 1392 C C . ILE A 1 180 ? 2.525 23.359 -9.109 1 98.5 180 ILE A C 1
ATOM 1394 O O . ILE A 1 180 ? 2.957 24.484 -9.375 1 98.5 180 ILE A O 1
ATOM 1398 N N . LYS A 1 181 ? 1.398 22.938 -9.523 1 98.44 181 LYS A N 1
ATOM 1399 C CA . LYS A 1 181 ? 0.566 23.75 -10.398 1 98.44 181 LYS A CA 1
ATOM 1400 C C . LYS A 1 181 ? 0.178 25.062 -9.727 1 98.44 181 LYS A C 1
ATOM 1402 O O . LYS A 1 181 ? 0.034 26.094 -10.391 1 98.44 181 LYS A O 1
ATOM 1407 N N . SER A 1 182 ? 0.019 25.047 -8.422 1 98.12 182 SER A N 1
ATOM 1408 C CA . SER A 1 182 ? -0.39 26.219 -7.652 1 98.12 182 SER A CA 1
ATOM 1409 C C . SER A 1 182 ? 0.781 27.156 -7.43 1 98.12 182 SER A C 1
ATOM 1411 O O . SER A 1 182 ? 0.607 28.25 -6.875 1 98.12 182 SER A O 1
ATOM 1413 N N . GLY A 1 183 ? 1.956 26.688 -7.773 1 97.62 183 GLY A N 1
ATOM 1414 C CA . GLY A 1 183 ? 3.129 27.547 -7.684 1 97.62 183 GLY A CA 1
ATOM 1415 C C . GLY A 1 183 ? 3.723 27.609 -6.289 1 97.62 183 GLY A C 1
ATOM 1416 O O . GLY A 1 183 ? 4.41 28.562 -5.938 1 97.62 183 GLY A O 1
ATOM 1417 N N . TYR A 1 184 ? 3.441 26.625 -5.445 1 97.19 184 TYR A N 1
ATOM 1418 C CA . TYR A 1 184 ? 3.941 26.641 -4.074 1 97.19 184 TYR A CA 1
ATOM 1419 C C . TYR A 1 184 ? 5.367 26.109 -4.008 1 97.19 184 TYR A C 1
ATOM 1421 O O . TYR A 1 184 ? 5.875 25.547 -4.988 1 97.19 184 TYR A O 1
ATOM 1429 N N . GLU A 1 185 ? 6.062 26.312 -2.893 1 96.19 185 GLU A N 1
ATOM 1430 C CA . GLU A 1 185 ? 7.473 25.969 -2.725 1 96.19 185 GLU A CA 1
ATOM 1431 C C . GLU A 1 185 ? 7.691 24.469 -2.803 1 96.19 185 GLU A C 1
ATOM 1433 O O . GLU A 1 185 ? 6.887 23.688 -2.283 1 96.19 185 GLU A O 1
ATOM 1438 N N . VAL A 1 186 ? 8.773 24.078 -3.488 1 97.44 186 VAL A N 1
ATOM 1439 C CA . VAL A 1 186 ? 9.188 22.688 -3.592 1 97.44 186 VAL A CA 1
ATOM 1440 C C . VAL A 1 186 ? 10.609 22.531 -3.045 1 97.44 186 VAL A C 1
ATOM 1442 O O . VAL A 1 186 ? 11.484 23.359 -3.328 1 97.44 186 VAL A O 1
ATOM 1445 N N . GLU A 1 187 ? 10.805 21.484 -2.248 1 96.19 187 GLU A N 1
ATOM 1446 C CA . GLU A 1 187 ? 12.117 21.188 -1.691 1 96.19 187 GLU A CA 1
ATOM 1447 C C . GLU A 1 187 ? 12.805 20.078 -2.467 1 96.19 187 GLU A C 1
ATOM 1449 O O . GLU A 1 187 ? 12.25 18.984 -2.615 1 96.19 187 GLU A O 1
ATOM 1454 N N . LYS A 1 188 ? 14.008 20.266 -2.996 1 88.81 188 LYS A N 1
ATOM 1455 C CA . LYS A 1 188 ? 14.766 19.25 -3.713 1 88.81 188 LYS A CA 1
ATOM 1456 C C . LYS A 1 188 ? 15.906 18.703 -2.855 1 88.81 188 LYS A C 1
ATOM 1458 O O . LYS A 1 188 ? 16.562 19.453 -2.145 1 88.81 188 LYS A O 1
ATOM 1463 N N . ARG A 1 189 ? 15.742 17.406 -2.523 1 71.31 189 ARG A N 1
ATOM 1464 C CA . ARG A 1 189 ? 16.859 16.828 -1.787 1 71.31 189 ARG A CA 1
ATOM 1465 C C . ARG A 1 189 ? 18.109 16.75 -2.664 1 71.31 189 ARG A C 1
ATOM 1467 O O . ARG A 1 189 ? 18.016 16.453 -3.855 1 71.31 189 ARG A O 1
ATOM 1474 N N . LYS A 1 190 ? 19.188 17.531 -2.215 1 54.44 190 LYS A N 1
ATOM 1475 C CA . LYS A 1 190 ? 20.5 17.516 -2.852 1 54.44 190 LYS A CA 1
ATOM 1476 C C . LYS A 1 190 ? 21.094 16.109 -2.834 1 54.44 190 LYS A C 1
ATOM 1478 O O . LYS A 1 190 ? 20.859 15.344 -1.9 1 54.44 190 LYS A O 1
ATOM 1483 N N . MET B 1 1 ? -24.016 -23.156 100.812 1 29.02 1 MET B N 1
ATOM 1484 C CA . MET B 1 1 ? -24.984 -22.578 99.875 1 29.02 1 MET B CA 1
ATOM 1485 C C . MET B 1 1 ? -24.422 -22.469 98.5 1 29.02 1 MET B C 1
ATOM 1487 O O . MET B 1 1 ? -23.359 -21.875 98.312 1 29.02 1 MET B O 1
ATOM 1491 N N . LEU B 1 2 ? -24.688 -23.578 97.688 1 32.75 2 LEU B N 1
ATOM 1492 C CA . LEU B 1 2 ? -24.297 -24.062 96.312 1 32.75 2 LEU B CA 1
ATOM 1493 C C . LEU B 1 2 ? -24.766 -23.094 95.25 1 32.75 2 LEU B C 1
ATOM 1495 O O . LEU B 1 2 ? -25.969 -22.906 95.062 1 32.75 2 LEU B O 1
ATOM 1499 N N . ARG B 1 3 ? -24.078 -21.922 95.125 1 33.22 3 ARG B N 1
ATOM 1500 C CA . ARG B 1 3 ? -24.359 -20.812 94.188 1 33.22 3 ARG B CA 1
ATOM 1501 C C . ARG B 1 3 ? -24.438 -21.281 92.75 1 33.22 3 ARG B C 1
ATOM 1503 O O . ARG B 1 3 ? -23.453 -21.766 92.188 1 33.22 3 ARG B O 1
ATOM 1510 N N . THR B 1 4 ? -25.547 -21.938 92.375 1 31.67 4 THR B N 1
ATOM 1511 C CA . THR B 1 4 ? -25.891 -22.422 91 1 31.67 4 THR B CA 1
ATOM 1512 C C . THR B 1 4 ? -25.828 -21.297 90 1 31.67 4 THR B C 1
ATOM 1514 O O . THR B 1 4 ? -26.562 -20.312 90.125 1 31.67 4 THR B O 1
ATOM 1517 N N . ALA B 1 5 ? -24.594 -21 89.5 1 33.66 5 ALA B N 1
ATOM 1518 C CA . ALA B 1 5 ? -24.219 -20 88.562 1 33.66 5 ALA B CA 1
ATOM 1519 C C . ALA B 1 5 ? -25.031 -20.156 87.25 1 33.66 5 ALA B C 1
ATOM 1521 O O . ALA B 1 5 ? -24.969 -21.203 86.625 1 33.66 5 ALA B O 1
ATOM 1522 N N . LEU B 1 6 ? -26.312 -19.641 87.312 1 32.22 6 LEU B N 1
ATOM 1523 C CA . LEU B 1 6 ? -27.203 -19.625 86.125 1 32.22 6 LEU B CA 1
ATOM 1524 C C . LEU B 1 6 ? -26.516 -19.047 84.938 1 32.22 6 LEU B C 1
ATOM 1526 O O . LEU B 1 6 ? -26.031 -17.906 84.938 1 32.22 6 LEU B O 1
ATOM 1530 N N . ARG B 1 7 ? -25.891 -19.922 84.125 1 32.94 7 ARG B N 1
ATOM 1531 C CA . ARG B 1 7 ? -25.188 -19.688 82.875 1 32.94 7 ARG B CA 1
ATOM 1532 C C . ARG B 1 7 ? -26.109 -19.047 81.812 1 32.94 7 ARG B C 1
ATOM 1534 O O . ARG B 1 7 ? -27.047 -19.672 81.375 1 32.94 7 ARG B O 1
ATOM 1541 N N . LEU B 1 8 ? -26.594 -17.812 82.188 1 32.88 8 LEU B N 1
ATOM 1542 C CA . LEU B 1 8 ? -27.484 -17.188 81.188 1 32.88 8 LEU B CA 1
ATOM 1543 C C . LEU B 1 8 ? -26.844 -17.188 79.812 1 32.88 8 LEU B C 1
ATOM 1545 O O . LEU B 1 8 ? -25.688 -16.766 79.625 1 32.88 8 LEU B O 1
ATOM 1549 N N . VAL B 1 9 ? -27.266 -18.109 78.938 1 33.88 9 VAL B N 1
ATOM 1550 C CA . VAL B 1 9 ? -26.969 -18.328 77.562 1 33.88 9 VAL B CA 1
ATOM 1551 C C . VAL B 1 9 ? -27.328 -17.078 76.75 1 33.88 9 VAL B C 1
ATOM 1553 O O . VAL B 1 9 ? -28.484 -16.641 76.75 1 33.88 9 VAL B O 1
ATOM 1556 N N . ARG B 1 10 ? -26.438 -16.031 76.812 1 29.64 10 ARG B N 1
ATOM 1557 C CA . ARG B 1 10 ? -26.578 -14.812 76.062 1 29.64 10 ARG B CA 1
ATOM 1558 C C . ARG B 1 10 ? -26.875 -15.133 74.562 1 29.64 10 ARG B C 1
ATOM 1560 O O . ARG B 1 10 ? -26.125 -15.852 73.938 1 29.64 10 ARG B O 1
ATOM 1567 N N . VAL B 1 11 ? -28.141 -15.32 74.25 1 32.78 11 VAL B N 1
ATOM 1568 C CA . VAL B 1 11 ? -28.625 -15.531 72.875 1 32.78 11 VAL B CA 1
ATOM 1569 C C . VAL B 1 11 ? -28.141 -14.391 72 1 32.78 11 VAL B C 1
ATOM 1571 O O . VAL B 1 11 ? -28.5 -13.234 72.188 1 32.78 11 VAL B O 1
ATOM 1574 N N . ALA B 1 12 ? -26.812 -14.25 71.812 1 32.56 12 ALA B N 1
ATOM 1575 C CA . ALA B 1 12 ? -26.422 -13.094 71 1 32.56 12 ALA B CA 1
ATOM 1576 C C . ALA B 1 12 ? -27.203 -13.055 69.688 1 32.56 12 ALA B C 1
ATOM 1578 O O . ALA B 1 12 ? -27.453 -14.102 69.125 1 32.56 12 ALA B O 1
ATOM 1579 N N . PRO B 1 13 ? -28.031 -11.961 69.562 1 32.28 13 PRO B N 1
ATOM 1580 C CA . PRO B 1 13 ? -28.828 -11.719 68.375 1 32.28 13 PRO B CA 1
ATOM 1581 C C . PRO B 1 13 ? -28.062 -11.961 67.062 1 32.28 13 PRO B C 1
ATOM 1583 O O . PRO B 1 13 ? -26.859 -11.703 67 1 32.28 13 PRO B O 1
ATOM 1586 N N . THR B 1 14 ? -28.344 -13.102 66.375 1 34.06 14 THR B N 1
ATOM 1587 C CA . THR B 1 14 ? -27.859 -13.406 65.062 1 34.06 14 THR B CA 1
ATOM 1588 C C . THR B 1 14 ? -28.062 -12.219 64.125 1 34.06 14 THR B C 1
ATOM 1590 O O . THR B 1 14 ? -29.203 -11.891 63.781 1 34.06 14 THR B O 1
ATOM 1593 N N . ALA B 1 15 ? -27.625 -10.992 64.5 1 29.31 15 ALA B N 1
ATOM 1594 C CA . ALA B 1 15 ? -27.781 -9.961 63.5 1 29.31 15 ALA B CA 1
ATOM 1595 C C . ALA B 1 15 ? -27.406 -10.5 62.125 1 29.31 15 ALA B C 1
ATOM 1597 O O . ALA B 1 15 ? -26.359 -11.102 61.938 1 29.31 15 ALA B O 1
ATOM 1598 N N . ARG B 1 16 ? -28.484 -10.977 61.406 1 30.42 16 ARG B N 1
ATOM 1599 C CA . ARG B 1 16 ? -28.422 -11.219 59.969 1 30.42 16 ARG B CA 1
ATOM 1600 C C . ARG B 1 16 ? -27.562 -10.172 59.25 1 30.42 16 ARG B C 1
ATOM 1602 O O . ARG B 1 16 ? -27.844 -8.969 59.344 1 30.42 16 ARG B O 1
ATOM 1609 N N . VAL B 1 17 ? -26.203 -10.359 59.344 1 29.8 17 VAL B N 1
ATOM 1610 C CA . VAL B 1 17 ? -25.297 -9.625 58.469 1 29.8 17 VAL B CA 1
ATOM 1611 C C . VAL B 1 17 ? -25.953 -9.398 57.094 1 29.8 17 VAL B C 1
ATOM 1613 O O . VAL B 1 17 ? -26.453 -10.336 56.469 1 29.8 17 VAL B O 1
ATOM 1616 N N . LEU B 1 18 ? -26.75 -8.289 57 1 31.41 18 LEU B N 1
ATOM 1617 C CA . LEU B 1 18 ? -27.141 -7.754 55.688 1 31.41 18 LEU B CA 1
ATOM 1618 C C . LEU B 1 18 ? -26.078 -8.078 54.656 1 31.41 18 LEU B C 1
ATOM 1620 O O . LEU B 1 18 ? -24.891 -7.883 54.875 1 31.41 18 LEU B O 1
ATOM 1624 N N . SER B 1 19 ? -26.312 -9.188 53.969 1 32.5 19 SER B N 1
ATOM 1625 C CA . SER B 1 19 ? -25.609 -9.508 52.719 1 32.5 19 SER B CA 1
ATOM 1626 C C . SER B 1 19 ? -25.344 -8.25 51.906 1 32.5 19 SER B C 1
ATOM 1628 O O . SER B 1 19 ? -26.266 -7.461 51.656 1 32.5 19 SER B O 1
ATOM 1630 N N . ALA B 1 20 ? -24.344 -7.457 52.312 1 31.38 20 ALA B N 1
ATOM 1631 C CA . ALA B 1 20 ? -23.781 -6.465 51.406 1 31.38 20 ALA B CA 1
ATOM 1632 C C . ALA B 1 20 ? -23.922 -6.906 49.969 1 31.38 20 ALA B C 1
ATOM 1634 O O . ALA B 1 20 ? -23.422 -7.965 49.562 1 31.38 20 ALA B O 1
ATOM 1635 N N . ASN B 1 21 ? -25.172 -6.871 49.375 1 32.47 21 ASN B N 1
ATOM 1636 C CA . ASN B 1 21 ? -25.391 -6.699 47.938 1 32.47 21 ASN B CA 1
ATOM 1637 C C . ASN B 1 21 ? -24.234 -5.938 47.312 1 32.47 21 ASN B C 1
ATOM 1639 O O . ASN B 1 21 ? -24.078 -4.738 47.531 1 32.47 21 ASN B O 1
ATOM 1643 N N . GLN B 1 22 ? -23.062 -6.559 47.344 1 31.7 22 GLN B N 1
ATOM 1644 C CA . GLN B 1 22 ? -21.969 -6.195 46.438 1 31.7 22 GLN B CA 1
ATOM 1645 C C . GLN B 1 22 ? -22.5 -5.633 45.125 1 31.7 22 GLN B C 1
ATOM 1647 O O . GLN B 1 22 ? -23.188 -6.328 44.375 1 31.7 22 GLN B O 1
ATOM 1652 N N . GLN B 1 23 ? -23.109 -4.449 45.156 1 31.2 23 GLN B N 1
ATOM 1653 C CA . GLN B 1 23 ? -23.234 -3.719 43.906 1 31.2 23 GLN B CA 1
ATOM 1654 C C . GLN B 1 23 ? -22.078 -4.051 42.938 1 31.2 23 GLN B C 1
ATOM 1656 O O . GLN B 1 23 ? -20.906 -3.836 43.281 1 31.2 23 GLN B O 1
ATOM 1661 N N . GLN B 1 24 ? -22.109 -5.242 42.344 1 33.16 24 GLN B N 1
ATOM 1662 C CA . GLN B 1 24 ? -21.328 -5.449 41.125 1 33.16 24 GLN B CA 1
ATOM 1663 C C . GLN B 1 24 ? -21.203 -4.16 40.312 1 33.16 24 GLN B C 1
ATOM 1665 O O . GLN B 1 24 ? -22.188 -3.715 39.719 1 33.16 24 GLN B O 1
ATOM 1670 N N . GLN B 1 25 ? -20.812 -3.088 40.938 1 32.81 25 GLN B N 1
ATOM 1671 C CA . GLN B 1 25 ? -20.406 -2.059 39.969 1 32.81 25 GLN B CA 1
ATOM 1672 C C . GLN B 1 25 ? -19.781 -2.68 38.719 1 32.81 25 GLN B C 1
ATOM 1674 O O . GLN B 1 25 ? -18.703 -3.273 38.781 1 32.81 25 GLN B O 1
ATOM 1679 N N . GLN B 1 26 ? -20.641 -3.336 37.938 1 33.47 26 GLN B N 1
ATOM 1680 C CA . GLN B 1 26 ? -20.172 -3.59 36.562 1 33.47 26 GLN B CA 1
ATOM 1681 C C . GLN B 1 26 ? -19.281 -2.451 36.062 1 33.47 26 GLN B C 1
ATOM 1683 O O . GLN B 1 26 ? -19.75 -1.327 35.875 1 33.47 26 GLN B O 1
ATOM 1688 N N . GLN B 1 27 ? -18.172 -2.264 36.688 1 36.47 27 GLN B N 1
ATOM 1689 C CA . GLN B 1 27 ? -17.203 -1.469 35.938 1 36.47 27 GLN B CA 1
ATOM 1690 C C . GLN B 1 27 ? -17.344 -1.708 34.438 1 36.47 27 GLN B C 1
ATOM 1692 O O . GLN B 1 27 ? -16.953 -2.766 33.938 1 36.47 27 GLN B O 1
ATOM 1697 N N . ARG B 1 28 ? -18.531 -1.327 33.938 1 35.09 28 ARG B N 1
ATOM 1698 C CA . ARG B 1 28 ? -18.484 -1.206 32.469 1 35.09 28 ARG B CA 1
ATOM 1699 C C . ARG B 1 28 ? -17.141 -0.633 32.031 1 35.09 28 ARG B C 1
ATOM 1701 O O . ARG B 1 28 ? -16.844 0.536 32.281 1 35.09 28 ARG B O 1
ATOM 1708 N N . THR B 1 29 ? -16.156 -1.368 32.312 1 33.19 29 THR B N 1
ATOM 1709 C CA . THR B 1 29 ? -15.031 -0.996 31.469 1 33.19 29 THR B CA 1
ATOM 1710 C C . THR B 1 29 ? -15.516 -0.542 30.094 1 33.19 29 THR B C 1
ATOM 1712 O O . THR B 1 29 ? -16.25 -1.271 29.422 1 33.19 29 THR B O 1
ATOM 1715 N N . PHE B 1 30 ? -16.172 0.625 30.109 1 32.94 30 PHE B N 1
ATOM 1716 C CA . PHE B 1 30 ? -16.344 1.203 28.781 1 32.94 30 PHE B CA 1
ATOM 1717 C C . PHE B 1 30 ? -15.242 0.73 27.844 1 32.94 30 PHE B C 1
ATOM 1719 O O . PHE B 1 30 ? -14.062 0.98 28.094 1 32.94 30 PHE B O 1
ATOM 1726 N N . ALA B 1 31 ? -15.398 -0.392 27.312 1 33.84 31 ALA B N 1
ATOM 1727 C CA . ALA B 1 31 ? -14.594 -0.694 26.125 1 33.84 31 ALA B CA 1
ATOM 1728 C C . ALA B 1 31 ? -14.398 0.548 25.266 1 33.84 31 ALA B C 1
ATOM 1730 O O . ALA B 1 31 ? -15.367 1.08 24.703 1 33.84 31 ALA B O 1
ATOM 1731 N N . MET B 1 32 ? -13.914 1.719 25.891 1 36.16 32 MET B N 1
ATOM 1732 C CA . MET B 1 32 ? -13.469 2.797 25.016 1 36.16 32 MET B CA 1
ATOM 1733 C C . MET B 1 32 ? -13.297 2.295 23.578 1 36.16 32 MET B C 1
ATOM 1735 O O . MET B 1 32 ? -12.625 1.291 23.344 1 36.16 32 MET B O 1
ATOM 1739 N N . SER B 1 33 ? -14.289 2.244 22.891 1 38.47 33 SER B N 1
ATOM 1740 C CA . SER B 1 33 ? -14.125 1.918 21.469 1 38.47 33 SER B CA 1
ATOM 1741 C C . SER B 1 33 ? -12.828 2.494 20.922 1 38.47 33 SER B C 1
ATOM 1743 O O . SER B 1 33 ? -12.797 3.637 20.453 1 38.47 33 SER B O 1
ATOM 1745 N N . ALA B 1 34 ? -11.75 2.859 21.703 1 42.19 34 ALA B N 1
ATOM 1746 C CA . ALA B 1 34 ? -10.461 3.264 21.125 1 42.19 34 ALA B CA 1
ATOM 1747 C C . ALA B 1 34 ? -10.266 2.666 19.734 1 42.19 34 ALA B C 1
ATOM 1749 O O . ALA B 1 34 ? -10.305 1.445 19.562 1 42.19 34 ALA B O 1
ATOM 1750 N N . LEU B 1 35 ? -10.922 3.117 18.812 1 52.75 35 LEU B N 1
ATOM 1751 C CA . LEU B 1 35 ? -10.438 2.623 17.531 1 52.75 35 LEU B CA 1
ATOM 1752 C C . LEU B 1 35 ? -8.992 2.154 17.641 1 52.75 35 LEU B C 1
ATOM 1754 O O . LEU B 1 35 ? -8.117 2.91 18.062 1 52.75 35 LEU B O 1
ATOM 1758 N N . GLY B 1 36 ? -8.742 1.021 18.25 1 70.5 36 GLY B N 1
ATOM 1759 C CA . GLY B 1 36 ? -7.559 0.344 18.75 1 70.5 36 GLY B CA 1
ATOM 1760 C C . GLY B 1 36 ? -6.355 0.493 17.844 1 70.5 36 GLY B C 1
ATOM 1761 O O . GLY B 1 36 ? -6.484 0.417 16.625 1 70.5 36 GLY B O 1
ATOM 1762 N N . ARG B 1 37 ? -5.395 1.279 18.328 1 89.56 37 ARG B N 1
ATOM 1763 C CA . ARG B 1 37 ? -4.066 1.323 17.734 1 89.56 37 ARG B CA 1
ATOM 1764 C C . ARG B 1 37 ? -3.551 -0.082 17.438 1 89.56 37 ARG B C 1
ATOM 1766 O O . ARG B 1 37 ? -3.758 -1.005 18.219 1 89.56 37 ARG B O 1
ATOM 1773 N N . LYS B 1 38 ? -3.189 -0.229 16.266 1 94.56 38 LYS B N 1
ATOM 1774 C CA . LYS B 1 38 ? -2.66 -1.516 15.82 1 94.56 38 LYS B CA 1
ATOM 1775 C C . LYS B 1 38 ? -1.234 -1.373 15.305 1 94.56 38 LYS B C 1
ATOM 1777 O O . LYS B 1 38 ? -0.902 -0.379 14.656 1 94.56 38 LYS B O 1
ATOM 1782 N N . SER B 1 39 ? -0.419 -2.348 15.68 1 96.62 39 SER B N 1
ATOM 1783 C CA . SER B 1 39 ? 0.882 -2.461 15.031 1 96.62 39 SER B CA 1
ATOM 1784 C C . SER B 1 39 ? 0.748 -3.041 13.625 1 96.62 39 SER B C 1
ATOM 1786 O O . SER B 1 39 ? -0.297 -3.594 13.273 1 96.62 39 SER B O 1
ATOM 1788 N N . PHE B 1 40 ? 1.803 -2.877 12.867 1 97.94 40 PHE B N 1
ATOM 1789 C CA . PHE B 1 40 ? 1.798 -3.406 11.508 1 97.94 40 PHE B CA 1
ATOM 1790 C C . PHE B 1 40 ? 1.574 -4.914 11.516 1 97.94 40 PHE B C 1
ATOM 1792 O O . PHE B 1 40 ? 0.686 -5.418 10.82 1 97.94 40 PHE B O 1
ATOM 1799 N N . PRO B 1 41 ? 2.264 -5.688 12.328 1 98.25 41 PRO B N 1
ATOM 1800 C CA . PRO B 1 41 ? 1.988 -7.125 12.352 1 98.25 41 PRO B CA 1
ATOM 1801 C C . PRO B 1 41 ? 0.562 -7.445 12.789 1 98.25 41 PRO B C 1
ATOM 1803 O O . PRO B 1 41 ? -0.037 -8.406 12.297 1 98.25 41 PRO B O 1
ATOM 1806 N N . ALA B 1 42 ? 0.008 -6.672 13.648 1 97.94 42 ALA B N 1
ATOM 1807 C CA . ALA B 1 42 ? -1.364 -6.895 14.094 1 97.94 42 ALA B CA 1
ATOM 1808 C C . ALA B 1 42 ? -2.357 -6.66 12.961 1 97.94 42 ALA B C 1
ATOM 1810 O O . ALA B 1 42 ? -3.35 -7.379 12.836 1 97.94 42 ALA B O 1
ATOM 1811 N N . LEU B 1 43 ? -2.113 -5.633 12.188 1 98.06 43 LEU B N 1
ATOM 1812 C CA . LEU B 1 43 ? -2.949 -5.375 11.016 1 98.06 43 LEU B CA 1
ATOM 1813 C C . LEU B 1 43 ? -2.896 -6.547 10.039 1 98.06 43 LEU B C 1
ATOM 1815 O O . LEU B 1 43 ? -3.932 -6.984 9.539 1 98.06 43 LEU B O 1
ATOM 1819 N N . VAL B 1 44 ? -1.708 -7.039 9.828 1 98.75 44 VAL B N 1
ATOM 1820 C CA . VAL B 1 44 ? -1.516 -8.172 8.93 1 98.75 44 VAL B CA 1
ATOM 1821 C C . VAL B 1 44 ? -2.281 -9.383 9.453 1 98.75 44 VAL B C 1
ATOM 1823 O O . VAL B 1 44 ? -2.982 -10.055 8.695 1 98.75 44 VAL B O 1
ATOM 1826 N N . GLN B 1 45 ? -2.172 -9.602 10.727 1 98.25 45 GLN B N 1
ATOM 1827 C CA . GLN B 1 45 ? -2.865 -10.734 11.328 1 98.25 45 GLN B CA 1
ATOM 1828 C C . GLN B 1 45 ? -4.379 -10.586 11.203 1 98.25 45 GLN B C 1
ATOM 1830 O O . GLN B 1 45 ? -5.086 -11.57 10.961 1 98.25 45 GLN B O 1
ATOM 1835 N N . GLU B 1 46 ? -4.84 -9.438 11.406 1 97.81 46 GLU B N 1
ATOM 1836 C CA . GLU B 1 46 ? -6.27 -9.188 11.258 1 97.81 46 GLU B CA 1
ATOM 1837 C C . GLU B 1 46 ? -6.742 -9.5 9.844 1 97.81 46 GLU B C 1
ATOM 1839 O O . GLU B 1 46 ? -7.785 -10.125 9.648 1 97.81 46 GLU B O 1
ATOM 1844 N N . ILE B 1 47 ? -5.988 -9.055 8.844 1 98.12 47 ILE B N 1
ATOM 1845 C CA . ILE B 1 47 ? -6.352 -9.297 7.449 1 98.12 47 ILE B CA 1
ATOM 1846 C C . ILE B 1 47 ? -6.348 -10.805 7.176 1 98.12 47 ILE B C 1
ATOM 1848 O O . ILE B 1 47 ? -7.285 -11.328 6.57 1 98.12 47 ILE B O 1
ATOM 1852 N N . LYS B 1 48 ? -5.305 -11.453 7.66 1 98.38 48 LYS B N 1
ATOM 1853 C CA . LYS B 1 48 ? -5.219 -12.898 7.48 1 98.38 48 LYS B CA 1
ATOM 1854 C C . LYS B 1 48 ? -6.422 -13.602 8.109 1 98.38 48 LYS B C 1
ATOM 1856 O O . LYS B 1 48 ? -6.938 -14.578 7.555 1 98.38 48 LYS B O 1
ATOM 1861 N N . ALA B 1 49 ? -6.879 -13.117 9.195 1 97.5 49 ALA B N 1
ATOM 1862 C CA . ALA B 1 49 ? -7.945 -13.758 9.961 1 97.5 49 ALA B CA 1
ATOM 1863 C C . ALA B 1 49 ? -9.312 -13.469 9.344 1 97.5 49 ALA B C 1
ATOM 1865 O O . ALA B 1 49 ? -10.227 -14.289 9.445 1 97.5 49 ALA B O 1
ATOM 1866 N N . THR B 1 50 ? -9.438 -12.336 8.672 1 96.88 50 THR B N 1
ATOM 1867 C CA . THR B 1 50 ? -10.781 -11.891 8.328 1 96.88 50 THR B CA 1
ATOM 1868 C C . THR B 1 50 ? -11.023 -12.008 6.824 1 96.88 50 THR B C 1
ATOM 1870 O O . THR B 1 50 ? -12.172 -12.062 6.379 1 96.88 50 THR B O 1
ATOM 1873 N N . ASN B 1 51 ? -9.969 -11.992 6.039 1 96.69 51 ASN B N 1
ATOM 1874 C CA . ASN B 1 51 ? -10.148 -12.039 4.594 1 96.69 51 ASN B CA 1
ATOM 1875 C C . ASN B 1 51 ? -9.969 -13.453 4.047 1 96.69 51 ASN B C 1
ATOM 1877 O O . ASN B 1 51 ? -8.844 -13.883 3.795 1 96.69 51 ASN B O 1
ATOM 1881 N N . LYS B 1 52 ? -11.016 -14.07 3.688 1 95.06 52 LYS B N 1
ATOM 1882 C CA . LYS B 1 52 ? -11.008 -15.477 3.297 1 95.06 52 LYS B CA 1
ATOM 1883 C C . LYS B 1 52 ? -10.656 -15.633 1.821 1 95.06 52 LYS B C 1
ATOM 1885 O O . LYS B 1 52 ? -10.422 -16.75 1.349 1 95.06 52 LYS B O 1
ATOM 1890 N N . ASP B 1 53 ? -10.578 -14.539 1.117 1 95.06 53 ASP B N 1
ATOM 1891 C CA . ASP B 1 53 ? -10.289 -14.609 -0.314 1 95.06 53 ASP B CA 1
ATOM 1892 C C . ASP B 1 53 ? -8.789 -14.562 -0.58 1 95.06 53 ASP B C 1
ATOM 1894 O O . ASP B 1 53 ? -8.352 -14.703 -1.723 1 95.06 53 ASP B O 1
ATOM 1898 N N . ILE B 1 54 ? -8.023 -14.336 0.429 1 97.56 54 ILE B N 1
ATOM 1899 C CA . ILE B 1 54 ? -6.566 -14.398 0.321 1 97.56 54 ILE B CA 1
ATOM 1900 C C . ILE B 1 54 ? -6.078 -15.781 0.748 1 97.56 54 ILE B C 1
ATOM 1902 O O . ILE B 1 54 ? -6.461 -16.281 1.807 1 97.56 54 ILE B O 1
ATOM 1906 N N . HIS B 1 55 ? -5.277 -16.328 -0.094 1 97.44 55 HIS B N 1
ATOM 1907 C CA . HIS B 1 55 ? -4.668 -17.609 0.204 1 97.44 55 HIS B CA 1
ATOM 1908 C C . HIS B 1 55 ? -3.168 -17.469 0.44 1 97.44 55 HIS B C 1
ATOM 1910 O O . HIS B 1 55 ? -2.58 -16.438 0.132 1 97.44 55 HIS B O 1
ATOM 1916 N N . TYR B 1 56 ? -2.605 -18.531 1.035 1 98.38 56 TYR B N 1
ATOM 1917 C CA . TYR B 1 56 ? -1.205 -18.469 1.435 1 98.38 56 TYR B CA 1
ATOM 1918 C C . TYR B 1 56 ? -0.45 -19.703 0.98 1 98.38 56 TYR B C 1
ATOM 1920 O O . TYR B 1 56 ? -0.982 -20.828 1.031 1 98.38 56 TYR B O 1
ATOM 1928 N N . LEU B 1 57 ? 0.75 -19.484 0.555 1 97.06 57 LEU B N 1
ATOM 1929 C CA . LEU B 1 57 ? 1.555 -20.641 0.159 1 97.06 57 LEU B CA 1
ATOM 1930 C C . LEU B 1 57 ? 3.01 -20.453 0.579 1 97.06 57 LEU B C 1
ATOM 1932 O O . LEU B 1 57 ? 3.477 -19.328 0.733 1 97.06 57 LEU B O 1
ATOM 1936 N N . SER B 1 58 ? 3.725 -21.547 0.71 1 98.12 58 SER B N 1
ATOM 1937 C CA . SER B 1 58 ? 5.137 -21.547 1.084 1 98.12 58 SER B CA 1
ATOM 1938 C C . SER B 1 58 ? 6.035 -21.453 -0.144 1 98.12 58 SER B C 1
ATOM 1940 O O . SER B 1 58 ? 5.598 -21.719 -1.264 1 98.12 58 SER B O 1
ATOM 1942 N N . PRO B 1 59 ? 7.297 -21.062 0.097 1 98.06 59 PRO B N 1
ATOM 1943 C CA . PRO B 1 59 ? 8.258 -21.094 -1.01 1 98.06 59 PRO B CA 1
ATOM 1944 C C . PRO B 1 59 ? 8.352 -22.469 -1.664 1 98.06 59 PRO B C 1
ATOM 1946 O O . PRO B 1 59 ? 8.43 -22.578 -2.891 1 98.06 59 PRO B O 1
ATOM 1949 N N . ARG B 1 60 ? 8.289 -23.5 -0.924 1 96.31 60 ARG B N 1
ATOM 1950 C CA . ARG B 1 60 ? 8.336 -24.859 -1.452 1 96.31 60 ARG B CA 1
ATOM 1951 C C . ARG B 1 60 ? 7.156 -25.125 -2.385 1 96.31 60 ARG B C 1
ATOM 1953 O O . ARG B 1 60 ? 7.336 -25.672 -3.48 1 96.31 60 ARG B O 1
ATOM 1960 N N . ASP B 1 61 ? 5.953 -24.75 -1.903 1 95.06 61 ASP B N 1
ATOM 1961 C CA . ASP B 1 61 ? 4.758 -24.969 -2.711 1 95.06 61 ASP B CA 1
ATOM 1962 C C . ASP B 1 61 ? 4.836 -24.172 -4.02 1 95.06 61 ASP B C 1
ATOM 1964 O O . ASP B 1 61 ? 4.469 -24.688 -5.078 1 95.06 61 ASP B O 1
ATOM 1968 N N . LEU B 1 62 ? 5.281 -22.922 -3.949 1 96.19 62 LEU B N 1
ATOM 1969 C CA . LEU B 1 62 ? 5.391 -22.125 -5.16 1 96.19 62 LEU B CA 1
ATOM 1970 C C . LEU B 1 62 ? 6.422 -22.719 -6.117 1 96.19 62 LEU B C 1
ATOM 1972 O O . LEU B 1 62 ? 6.184 -22.797 -7.324 1 96.19 62 LEU B O 1
ATOM 1976 N N . HIS B 1 63 ? 7.555 -23.125 -5.609 1 94.56 63 HIS B N 1
ATOM 1977 C CA . HIS B 1 63 ? 8.609 -23.703 -6.434 1 94.56 63 HIS B CA 1
ATOM 1978 C C . HIS B 1 63 ? 8.102 -24.938 -7.18 1 94.56 63 HIS B C 1
ATOM 1980 O O . HIS B 1 63 ? 8.453 -25.156 -8.344 1 94.56 63 HIS B O 1
ATOM 1986 N N . ALA B 1 64 ? 7.258 -25.688 -6.582 1 90.44 64 ALA B N 1
ATOM 1987 C CA . ALA B 1 64 ? 6.711 -26.906 -7.176 1 90.44 64 ALA B CA 1
ATOM 1988 C C . ALA B 1 64 ? 5.711 -26.578 -8.281 1 90.44 64 ALA B C 1
ATOM 1990 O O . ALA B 1 64 ? 5.59 -27.312 -9.258 1 90.44 64 ALA B O 1
ATOM 1991 N N . THR B 1 65 ? 5.027 -25.438 -8.109 1 84.94 65 THR B N 1
ATOM 1992 C CA . THR B 1 65 ? 3.953 -25.109 -9.039 1 84.94 65 THR B CA 1
ATOM 1993 C C . THR B 1 65 ? 4.465 -24.203 -10.156 1 84.94 65 THR B C 1
ATOM 1995 O O . THR B 1 65 ? 3.879 -24.156 -11.242 1 84.94 65 THR B O 1
ATOM 1998 N N . ALA B 1 66 ? 5.473 -23.469 -9.883 1 76.38 66 ALA B N 1
ATOM 1999 C CA . ALA B 1 66 ? 5.98 -22.5 -10.852 1 76.38 66 ALA B CA 1
ATOM 2000 C C . ALA B 1 66 ? 6.766 -23.188 -11.961 1 76.38 66 ALA B C 1
ATOM 2002 O O . ALA B 1 66 ? 6.836 -22.688 -13.086 1 76.38 66 ALA B O 1
ATOM 2003 N N . SER B 1 67 ? 7.59 -24.203 -11.648 1 61.81 67 SER B N 1
ATOM 2004 C CA . SER B 1 67 ? 8.484 -24.875 -12.586 1 61.81 67 SER B CA 1
ATOM 2005 C C . SER B 1 67 ? 7.715 -25.797 -13.516 1 61.81 67 SER B C 1
ATOM 2007 O O . SER B 1 67 ? 8.195 -26.141 -14.602 1 61.81 67 SER B O 1
ATOM 2009 N N . THR B 1 68 ? 6.633 -26.391 -12.992 1 53.75 68 THR B N 1
ATOM 2010 C CA . THR B 1 68 ? 6.199 -27.578 -13.727 1 53.75 68 THR B CA 1
ATOM 2011 C C . THR B 1 68 ? 4.984 -27.266 -14.594 1 53.75 68 THR B C 1
ATOM 2013 O O . THR B 1 68 ? 3.943 -26.844 -14.086 1 53.75 68 THR B O 1
ATOM 2016 N N . THR B 1 69 ? 5.168 -26.609 -15.773 1 49.88 69 THR B N 1
ATOM 2017 C CA . THR B 1 69 ? 4.035 -26.891 -16.641 1 49.88 69 THR B CA 1
ATOM 2018 C C . THR B 1 69 ? 3.779 -28.391 -16.734 1 49.88 69 THR B C 1
ATOM 2020 O O . THR B 1 69 ? 4.559 -29.125 -17.359 1 49.88 69 THR B O 1
ATOM 2023 N N . SER B 1 70 ? 3.773 -28.969 -15.641 1 46.84 70 SER B N 1
ATOM 2024 C CA . SER B 1 70 ? 3.645 -30.406 -15.852 1 46.84 70 SER B CA 1
ATOM 2025 C C . SER B 1 70 ? 2.273 -30.766 -16.406 1 46.84 70 SER B C 1
ATOM 2027 O O . SER B 1 70 ? 1.299 -30.031 -16.188 1 46.84 70 SER B O 1
ATOM 2029 N N . ALA B 1 71 ? 2.322 -31.656 -17.312 1 47.16 71 ALA B N 1
ATOM 2030 C CA . ALA B 1 71 ? 1.172 -32.281 -17.938 1 47.16 71 ALA B CA 1
ATOM 2031 C C . ALA B 1 71 ? 0.067 -32.562 -16.922 1 47.16 71 ALA B C 1
ATOM 2033 O O . ALA B 1 71 ? -1.113 -32.625 -17.281 1 47.16 71 ALA B O 1
ATOM 2034 N N . GLN B 1 72 ? 0.446 -32.75 -15.672 1 46.22 72 GLN B N 1
ATOM 2035 C CA . GLN B 1 72 ? -0.551 -33.25 -14.719 1 46.22 72 GLN B CA 1
ATOM 2036 C C . GLN B 1 72 ? -1.265 -32.094 -14.039 1 46.22 72 GLN B C 1
ATOM 2038 O O . GLN B 1 72 ? -2.299 -32.281 -13.391 1 46.22 72 GLN B O 1
ATOM 2043 N N . ASN B 1 73 ? -0.615 -30.969 -13.914 1 52.09 73 ASN B N 1
ATOM 2044 C CA . ASN B 1 73 ? -1.327 -29.828 -13.336 1 52.09 73 ASN B CA 1
ATOM 2045 C C . ASN B 1 73 ? -1.907 -28.922 -14.406 1 52.09 73 ASN B C 1
ATOM 2047 O O . ASN B 1 73 ? -1.176 -28.156 -15.039 1 52.09 73 ASN B O 1
ATOM 2051 N N . PRO B 1 74 ? -3.072 -29.266 -14.672 1 56.41 74 PRO B N 1
ATOM 2052 C CA . PRO B 1 74 ? -3.746 -28.531 -15.742 1 56.41 74 PRO B CA 1
ATOM 2053 C C . PRO B 1 74 ? -3.77 -27.016 -15.5 1 56.41 74 PRO B C 1
ATOM 2055 O O . PRO B 1 74 ? -4.125 -26.25 -16.391 1 56.41 74 PRO B O 1
ATOM 2058 N N . ARG B 1 75 ? -3.217 -26.734 -14.195 1 63.47 75 ARG B N 1
ATOM 2059 C CA . ARG B 1 75 ? -3.377 -25.297 -14.039 1 63.47 75 ARG B CA 1
ATOM 2060 C C . ARG B 1 75 ? -2.152 -24.547 -14.562 1 63.47 75 ARG B C 1
ATOM 2062 O O . ARG B 1 75 ? -1.023 -25.031 -14.414 1 63.47 75 ARG B O 1
ATOM 2069 N N . LEU B 1 76 ? -2.361 -23.625 -15.289 1 79.5 76 LEU B N 1
ATOM 2070 C CA . LEU B 1 76 ? -1.311 -22.75 -15.789 1 79.5 76 LEU B CA 1
ATOM 2071 C C . LEU B 1 76 ? -0.502 -22.156 -14.641 1 79.5 76 LEU B C 1
ATOM 2073 O O . LEU B 1 76 ? -1.04 -21.922 -13.555 1 79.5 76 LEU B O 1
ATOM 2077 N N . PRO B 1 77 ? 0.813 -22.062 -14.766 1 90.06 77 PRO B N 1
ATOM 2078 C CA . PRO B 1 77 ? 1.615 -21.422 -13.727 1 90.06 77 PRO B CA 1
ATOM 2079 C C . PRO B 1 77 ? 1.058 -20.047 -13.312 1 90.06 77 PRO B C 1
ATOM 2081 O O . PRO B 1 77 ? 0.529 -19.328 -14.156 1 90.06 77 PRO B O 1
ATOM 2084 N N . PRO B 1 78 ? 1.222 -19.766 -12.117 1 94.88 78 PRO B N 1
ATOM 2085 C CA . PRO B 1 78 ? 0.668 -18.5 -11.648 1 94.88 78 PRO B CA 1
ATOM 2086 C C . PRO B 1 78 ? 1.464 -17.297 -12.141 1 94.88 78 PRO B C 1
ATOM 2088 O O . PRO B 1 78 ? 2.637 -17.422 -12.5 1 94.88 78 PRO B O 1
ATOM 2091 N N . HIS B 1 79 ? 0.754 -16.156 -12.211 1 96.62 79 HIS B N 1
ATOM 2092 C CA . HIS B 1 79 ? 1.485 -14.898 -12.242 1 96.62 79 HIS B CA 1
ATOM 2093 C C . HIS B 1 79 ? 2.156 -14.617 -10.898 1 96.62 79 HIS B C 1
ATOM 2095 O O . HIS B 1 79 ? 1.538 -14.789 -9.844 1 96.62 79 HIS B O 1
ATOM 2101 N N . ILE B 1 80 ? 3.412 -14.273 -10.961 1 98.38 80 ILE B N 1
ATOM 2102 C CA . ILE B 1 80 ? 4.148 -13.93 -9.75 1 98.38 80 ILE B CA 1
ATOM 2103 C C . ILE B 1 80 ? 4.484 -12.438 -9.75 1 98.38 80 ILE B C 1
ATOM 2105 O O . ILE B 1 80 ? 5.051 -11.93 -10.719 1 98.38 80 ILE B O 1
ATOM 2109 N N . ILE B 1 81 ? 4.086 -11.75 -8.688 1 98.88 81 ILE B N 1
ATOM 2110 C CA . ILE B 1 81 ? 4.348 -10.32 -8.586 1 98.88 81 ILE B CA 1
ATOM 2111 C C . ILE B 1 81 ? 5.266 -10.047 -7.395 1 98.88 81 ILE B C 1
ATOM 2113 O O . ILE B 1 81 ? 4.973 -10.461 -6.273 1 98.88 81 ILE B O 1
ATOM 2117 N N . ASP B 1 82 ? 6.383 -9.383 -7.629 1 98.88 82 ASP B N 1
ATOM 2118 C CA . ASP B 1 82 ? 7.266 -8.828 -6.609 1 98.88 82 ASP B CA 1
ATOM 2119 C C . ASP B 1 82 ? 6.828 -7.414 -6.219 1 98.88 82 ASP B C 1
ATOM 2121 O O . ASP B 1 82 ? 7.027 -6.465 -6.977 1 98.88 82 ASP B O 1
ATOM 2125 N N . VAL B 1 83 ? 6.301 -7.289 -4.953 1 98.94 83 VAL B N 1
ATOM 2126 C CA . VAL B 1 83 ? 5.703 -6.008 -4.582 1 98.94 83 VAL B CA 1
ATOM 2127 C C . VAL B 1 83 ? 6.684 -5.211 -3.725 1 98.94 83 VAL B C 1
ATOM 2129 O O . VAL B 1 83 ? 6.293 -4.242 -3.066 1 98.94 83 VAL B O 1
ATOM 2132 N N . ARG B 1 84 ? 7.945 -5.555 -3.648 1 98.88 84 ARG B N 1
ATOM 2133 C CA . ARG B 1 84 ? 8.969 -4.859 -2.879 1 98.88 84 ARG B CA 1
ATOM 2134 C C . ARG B 1 84 ? 9.352 -3.539 -3.541 1 98.88 84 ARG B C 1
ATOM 2136 O O . ARG B 1 84 ? 9 -3.297 -4.699 1 98.88 84 ARG B O 1
ATOM 2143 N N . GLU B 1 85 ? 10 -2.787 -2.707 1 98.5 85 GLU B N 1
ATOM 2144 C CA . GLU B 1 85 ? 10.609 -1.584 -3.27 1 98.5 85 GLU B CA 1
ATOM 2145 C C . GLU B 1 85 ? 11.688 -1.936 -4.289 1 98.5 85 GLU B C 1
ATOM 2147 O O . GLU B 1 85 ? 12.375 -2.953 -4.152 1 98.5 85 GLU B O 1
ATOM 2152 N N . ARG B 1 86 ? 11.898 -1.042 -5.23 1 97.38 86 ARG B N 1
ATOM 2153 C CA . ARG B 1 86 ? 12.867 -1.287 -6.293 1 97.38 86 ARG B CA 1
ATOM 2154 C C . ARG B 1 86 ? 14.266 -1.498 -5.719 1 97.38 86 ARG B C 1
ATOM 2156 O O . ARG B 1 86 ? 15.023 -2.332 -6.215 1 97.38 86 ARG B O 1
ATOM 2163 N N . SER B 1 87 ? 14.57 -0.777 -4.711 1 96.81 87 SER B N 1
ATOM 2164 C CA . SER B 1 87 ? 15.898 -0.908 -4.117 1 96.81 87 SER B CA 1
ATOM 2165 C C . SER B 1 87 ? 16.125 -2.309 -3.555 1 96.81 87 SER B C 1
ATOM 2167 O O . SER B 1 87 ? 17.234 -2.834 -3.594 1 96.81 87 SER B O 1
ATOM 2169 N N . GLU B 1 88 ? 15.094 -2.926 -3.016 1 98 88 GLU B N 1
ATOM 2170 C CA . GLU B 1 88 ? 15.164 -4.297 -2.516 1 98 88 GLU B CA 1
ATOM 2171 C C . GLU B 1 88 ? 15.414 -5.285 -3.65 1 98 88 GLU B C 1
ATOM 2173 O O . GLU B 1 88 ? 16.219 -6.207 -3.512 1 98 88 GLU B O 1
ATOM 2178 N N . VAL B 1 89 ? 14.758 -5.07 -4.754 1 98.25 89 VAL B N 1
ATOM 2179 C CA . VAL B 1 89 ? 14.867 -5.93 -5.926 1 98.25 89 VAL B CA 1
ATOM 2180 C C . VAL B 1 89 ? 16.281 -5.844 -6.496 1 98.25 89 VAL B C 1
ATOM 2182 O O . VAL B 1 89 ? 16.875 -6.867 -6.848 1 98.25 89 VAL B O 1
ATOM 2185 N N . GLU B 1 90 ? 16.781 -4.633 -6.566 1 96.94 90 GLU B N 1
ATOM 2186 C CA . GLU B 1 90 ? 18.125 -4.418 -7.074 1 96.94 90 GLU B CA 1
ATOM 2187 C C . GLU B 1 90 ? 19.156 -5.129 -6.211 1 96.94 90 GLU B C 1
ATOM 2189 O O . GLU B 1 90 ? 20.156 -5.641 -6.719 1 96.94 90 GLU B O 1
ATOM 2194 N N . ARG B 1 91 ? 18.859 -5.258 -4.969 1 96.81 91 ARG B N 1
ATOM 2195 C CA . ARG B 1 91 ? 19.828 -5.812 -4.027 1 96.81 91 ARG B CA 1
ATOM 2196 C C . ARG B 1 91 ? 19.797 -7.336 -4.047 1 96.81 91 ARG B C 1
ATOM 2198 O O . ARG B 1 91 ? 20.844 -7.984 -4.035 1 96.81 91 ARG B O 1
ATOM 2205 N N . SER B 1 92 ? 18.594 -7.938 -4.145 1 97.25 92 SER B N 1
ATOM 2206 C CA . SER B 1 92 ? 18.547 -9.367 -3.842 1 97.25 92 SER B CA 1
ATOM 2207 C C . SER B 1 92 ? 18.016 -10.164 -5.023 1 97.25 92 SER B C 1
ATOM 2209 O O . SER B 1 92 ? 17.969 -11.398 -4.98 1 97.25 92 SER B O 1
ATOM 2211 N N . GLY B 1 93 ? 17.578 -9.438 -6.055 1 98.19 93 GLY B N 1
ATOM 2212 C CA . GLY B 1 93 ? 16.984 -10.148 -7.18 1 98.19 93 GLY B CA 1
ATOM 2213 C C . GLY B 1 93 ? 15.539 -10.523 -6.965 1 98.19 93 GLY B C 1
ATOM 2214 O O . GLY B 1 93 ? 14.891 -10.016 -6.043 1 98.19 93 GLY B O 1
ATOM 2215 N N . THR B 1 94 ? 15.055 -11.344 -7.957 1 98.38 94 THR B N 1
ATOM 2216 C CA . THR B 1 94 ? 13.641 -11.703 -7.922 1 98.38 94 THR B CA 1
ATOM 2217 C C . THR B 1 94 ? 13.469 -13.219 -8.062 1 98.38 94 THR B C 1
ATOM 2219 O O . THR B 1 94 ? 14.414 -13.922 -8.43 1 98.38 94 THR B O 1
ATOM 2222 N N . ILE B 1 95 ? 12.258 -13.695 -7.645 1 97.88 95 ILE B N 1
ATOM 2223 C CA . ILE B 1 95 ? 11.844 -15.023 -8.078 1 97.88 95 ILE B CA 1
ATOM 2224 C C . ILE B 1 95 ? 11.742 -15.062 -9.594 1 97.88 95 ILE B C 1
ATOM 2226 O O . ILE B 1 95 ? 11.227 -14.133 -10.219 1 97.88 95 ILE B O 1
ATOM 2230 N N . PRO B 1 96 ? 12.25 -16.172 -10.234 1 95.94 96 PRO B N 1
ATOM 2231 C CA . PRO B 1 96 ? 12.234 -16.219 -11.695 1 95.94 96 PRO B CA 1
ATOM 2232 C C . PRO B 1 96 ? 10.836 -15.992 -12.273 1 95.94 96 PRO B C 1
ATOM 2234 O O . PRO B 1 96 ? 9.867 -16.594 -11.812 1 95.94 96 PRO B O 1
ATOM 2237 N N . GLY B 1 97 ? 10.75 -15.07 -13.242 1 94.31 97 GLY B N 1
ATOM 2238 C CA . GLY B 1 97 ? 9.508 -14.82 -13.953 1 94.31 97 GLY B CA 1
ATOM 2239 C C . GLY B 1 97 ? 8.617 -13.805 -13.25 1 94.31 97 GLY B C 1
ATOM 2240 O O . GLY B 1 97 ? 7.57 -13.422 -13.773 1 94.31 97 GLY B O 1
ATOM 2241 N N . ALA B 1 98 ? 9.062 -13.258 -12.172 1 97.5 98 ALA B N 1
ATOM 2242 C CA . ALA B 1 98 ? 8.227 -12.344 -11.398 1 97.5 98 ALA B CA 1
ATOM 2243 C C . ALA B 1 98 ? 8.109 -10.992 -12.086 1 97.5 98 ALA B C 1
ATOM 2245 O O . ALA B 1 98 ? 9.086 -10.484 -12.641 1 97.5 98 ALA B O 1
ATOM 2246 N N . ILE B 1 99 ? 6.918 -10.469 -12.07 1 98.19 99 ILE B N 1
ATOM 2247 C CA . ILE B 1 99 ? 6.668 -9.078 -12.445 1 98.19 99 ILE B CA 1
ATOM 2248 C C . ILE B 1 99 ? 7.031 -8.156 -11.281 1 98.19 99 ILE B C 1
ATOM 2250 O O . ILE B 1 99 ? 6.512 -8.312 -10.172 1 98.19 99 ILE B O 1
ATOM 2254 N N . VAL B 1 100 ? 7.93 -7.246 -11.516 1 98.5 100 VAL B N 1
ATOM 2255 C CA . VAL B 1 100 ? 8.281 -6.281 -10.477 1 98.5 100 VAL B CA 1
ATOM 2256 C C . VAL B 1 100 ? 7.281 -5.121 -10.492 1 98.5 100 VAL B C 1
ATOM 2258 O O . VAL B 1 100 ? 7.25 -4.336 -11.438 1 98.5 100 VAL B O 1
ATOM 2261 N N . LEU B 1 101 ? 6.504 -5.039 -9.484 1 98.81 101 LEU B N 1
ATOM 2262 C CA . LEU B 1 101 ? 5.453 -4.039 -9.336 1 98.81 101 LEU B CA 1
ATOM 2263 C C . LEU B 1 101 ? 5.281 -3.643 -7.875 1 98.81 101 LEU B C 1
ATOM 2265 O O . LEU B 1 101 ? 4.477 -4.238 -7.156 1 98.81 101 LEU B O 1
ATOM 2269 N N . PRO B 1 102 ? 6.039 -2.592 -7.496 1 98.94 102 PRO B N 1
ATOM 2270 C CA . PRO B 1 102 ? 6.008 -2.184 -6.09 1 98.94 102 PRO B CA 1
ATOM 2271 C C . PRO B 1 102 ? 4.586 -1.983 -5.566 1 98.94 102 PRO B C 1
ATOM 2273 O O . PRO B 1 102 ? 3.725 -1.472 -6.285 1 98.94 102 PRO B O 1
ATOM 2276 N N . ARG B 1 103 ? 4.418 -2.303 -4.258 1 98.88 103 ARG B N 1
ATOM 2277 C CA . ARG B 1 103 ? 3.102 -2.232 -3.635 1 98.88 103 ARG B CA 1
ATOM 2278 C C . ARG B 1 103 ? 2.514 -0.83 -3.754 1 98.88 103 ARG B C 1
ATOM 2280 O O . ARG B 1 103 ? 1.3 -0.671 -3.895 1 98.88 103 ARG B O 1
ATOM 2287 N N . GLY B 1 104 ? 3.357 0.156 -3.703 1 98.81 104 GLY B N 1
ATOM 2288 C CA . GLY B 1 104 ? 2.896 1.536 -3.693 1 98.81 104 GLY B CA 1
ATOM 2289 C C . GLY B 1 104 ? 2.158 1.927 -4.957 1 98.81 104 GLY B C 1
ATOM 2290 O O . GLY B 1 104 ? 1.41 2.908 -4.969 1 98.81 104 GLY B O 1
ATOM 2291 N N . ILE B 1 105 ? 2.395 1.188 -6.059 1 98.88 105 ILE B N 1
ATOM 2292 C CA . ILE B 1 105 ? 1.737 1.526 -7.316 1 98.88 105 ILE B CA 1
ATOM 2293 C C . ILE B 1 105 ? 0.956 0.32 -7.832 1 98.88 105 ILE B C 1
ATOM 2295 O O . ILE B 1 105 ? 0.591 0.265 -9.008 1 98.88 105 ILE B O 1
ATOM 2299 N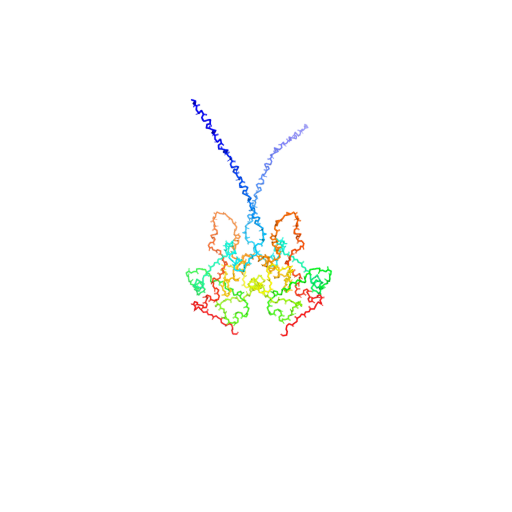 N . LEU B 1 106 ? 0.668 -0.638 -7.02 1 98.88 106 LEU B N 1
ATOM 2300 C CA . LEU B 1 106 ? 0.081 -1.913 -7.414 1 98.88 106 LEU B CA 1
ATOM 2301 C C . LEU B 1 106 ? -1.31 -1.711 -8.008 1 98.88 106 LEU B C 1
ATOM 2303 O O . LEU B 1 106 ? -1.57 -2.115 -9.141 1 98.88 106 LEU B O 1
ATOM 2307 N N . GLU B 1 107 ? -2.193 -1.028 -7.238 1 98.75 107 GLU B N 1
ATOM 2308 C CA . GLU B 1 107 ? -3.572 -0.871 -7.688 1 98.75 107 GLU B CA 1
ATOM 2309 C C . GLU B 1 107 ? -3.641 -0.078 -8.992 1 98.75 107 GLU B C 1
ATOM 2311 O O . GLU B 1 107 ? -4.492 -0.343 -9.836 1 98.75 107 GLU B O 1
ATOM 2316 N N . ARG B 1 108 ? -2.736 0.77 -9.117 1 98.62 108 ARG B N 1
ATOM 2317 C CA . ARG B 1 108 ? -2.717 1.653 -10.273 1 98.62 108 ARG B CA 1
ATOM 2318 C C . ARG B 1 108 ? -2.279 0.902 -11.531 1 98.62 108 ARG B C 1
ATOM 2320 O O . ARG B 1 108 ? -2.791 1.154 -12.625 1 98.62 108 ARG B O 1
ATOM 2327 N N . ASP B 1 109 ? -1.363 -0.04 -11.383 1 98.75 109 ASP B N 1
ATOM 2328 C CA . ASP B 1 109 ? -0.645 -0.469 -12.578 1 98.75 109 ASP B CA 1
ATOM 2329 C C . ASP B 1 109 ? -0.87 -1.955 -12.852 1 98.75 109 ASP B C 1
ATOM 2331 O O . ASP B 1 109 ? -0.511 -2.457 -13.922 1 98.75 109 ASP B O 1
ATOM 2335 N N . VAL B 1 110 ? -1.445 -2.723 -11.938 1 98.81 110 VAL B N 1
ATOM 2336 C CA . VAL B 1 110 ? -1.522 -4.172 -12.086 1 98.81 110 VAL B CA 1
ATOM 2337 C C . VAL B 1 110 ? -2.279 -4.523 -13.367 1 98.81 110 VAL B C 1
ATOM 2339 O O . VAL B 1 110 ? -1.962 -5.512 -14.031 1 98.81 110 VAL B O 1
ATOM 2342 N N . GLY B 1 111 ? -3.199 -3.732 -13.766 1 98.19 111 GLY B N 1
ATOM 2343 C CA . GLY B 1 111 ? -3.996 -3.994 -14.953 1 98.19 111 GLY B CA 1
ATOM 2344 C C . GLY B 1 111 ? -3.188 -3.951 -16.234 1 98.19 111 GLY B C 1
ATOM 2345 O O . GLY B 1 111 ? -3.627 -4.461 -17.266 1 98.19 111 GLY B O 1
ATOM 2346 N N . LYS B 1 112 ? -2.057 -3.336 -16.234 1 98.38 112 LYS B N 1
ATOM 2347 C CA . LYS B 1 112 ? -1.165 -3.293 -17.391 1 98.38 112 LYS B CA 1
ATOM 2348 C C . LYS B 1 112 ? -0.531 -4.656 -17.641 1 98.38 112 LYS B C 1
ATOM 2350 O O . LYS B 1 112 ? -0.018 -4.914 -18.734 1 98.38 112 LYS B O 1
ATOM 2355 N N . PHE B 1 113 ? -0.595 -5.527 -16.609 1 98.25 113 PHE B N 1
ATOM 2356 C CA . PHE B 1 113 ? 0.128 -6.789 -16.703 1 98.25 113 PHE B CA 1
ATOM 2357 C C . PHE B 1 113 ? -0.835 -7.969 -16.656 1 98.25 113 PHE B C 1
ATOM 2359 O O . PHE B 1 113 ? -0.625 -8.977 -17.328 1 98.25 113 PHE B O 1
ATOM 2366 N N . ILE B 1 114 ? -1.833 -7.84 -15.828 1 97.38 114 ILE B N 1
ATOM 2367 C CA . ILE B 1 114 ? -2.762 -8.938 -15.578 1 97.38 114 ILE B CA 1
ATOM 2368 C C . ILE B 1 114 ? -4.195 -8.414 -15.602 1 97.38 114 ILE B C 1
ATOM 2370 O O . ILE B 1 114 ? -4.551 -7.527 -14.82 1 97.38 114 ILE B O 1
ATOM 2374 N N . LYS B 1 115 ? -4.949 -9.039 -16.391 1 95 115 LYS B N 1
ATOM 2375 C CA . LYS B 1 115 ? -6.367 -8.695 -16.391 1 95 115 LYS B CA 1
ATOM 2376 C C . LYS B 1 115 ? -7.078 -9.312 -15.188 1 95 115 LYS B C 1
ATOM 2378 O O . LYS B 1 115 ? -6.699 -10.383 -14.719 1 95 115 LYS B O 1
ATOM 2383 N N . GLN B 1 116 ? -8.117 -8.695 -14.758 1 94.38 116 GLN B N 1
ATOM 2384 C CA . GLN B 1 116 ? -8.836 -9.141 -13.57 1 94.38 116 GLN B CA 1
ATOM 2385 C C . GLN B 1 116 ? -9.508 -10.492 -13.812 1 94.38 116 GLN B C 1
ATOM 2387 O O . GLN B 1 116 ? -9.797 -11.227 -12.867 1 94.38 116 GLN B O 1
ATOM 2392 N N . ASP B 1 117 ? -9.75 -10.82 -15.07 1 89.31 117 ASP B N 1
ATOM 2393 C CA . ASP B 1 117 ? -10.43 -12.078 -15.383 1 89.31 117 ASP B CA 1
ATOM 2394 C C . ASP B 1 117 ? -9.438 -13.133 -15.844 1 89.31 117 ASP B C 1
ATOM 2396 O O . ASP B 1 117 ? -9.828 -14.164 -16.406 1 89.31 117 ASP B O 1
ATOM 2400 N N . ASP B 1 118 ? -8.117 -12.836 -15.68 1 91.69 118 ASP B N 1
ATOM 2401 C CA . ASP B 1 118 ? -7.129 -13.859 -16.016 1 91.69 118 ASP B CA 1
ATOM 2402 C C . ASP B 1 118 ? -7.395 -15.148 -15.242 1 91.69 118 ASP B C 1
ATOM 2404 O O . ASP B 1 118 ? -7.688 -15.117 -14.039 1 91.69 118 ASP B O 1
ATOM 2408 N N . PRO B 1 119 ? -7.359 -16.281 -15.898 1 88.31 119 PRO B N 1
ATOM 2409 C CA . PRO B 1 119 ? -7.699 -17.547 -15.242 1 88.31 119 PRO B CA 1
ATOM 2410 C C . PRO B 1 119 ? -6.566 -18.078 -14.359 1 88.31 119 PRO B C 1
ATOM 2412 O O . PRO B 1 119 ? -6.766 -19.016 -13.594 1 88.31 119 PRO B O 1
ATOM 2415 N N . ARG B 1 120 ? -5.379 -17.453 -14.461 1 91.38 120 ARG B N 1
ATOM 2416 C CA . ARG B 1 120 ? -4.242 -17.922 -13.664 1 91.38 120 ARG B CA 1
ATOM 2417 C C . ARG B 1 120 ? -4.281 -17.312 -12.258 1 91.38 120 ARG B C 1
ATOM 2419 O O . ARG B 1 120 ? -4.727 -16.188 -12.078 1 91.38 120 ARG B O 1
ATOM 2426 N N . ASP B 1 121 ? -3.766 -18.062 -11.328 1 94.62 121 ASP B N 1
ATOM 2427 C CA . ASP B 1 121 ? -3.561 -17.547 -9.977 1 94.62 121 ASP B CA 1
ATOM 2428 C C . ASP B 1 121 ? -2.568 -16.391 -9.984 1 94.62 121 ASP B C 1
ATOM 2430 O O . ASP B 1 121 ? -1.745 -16.266 -10.898 1 94.62 121 ASP B O 1
ATOM 2434 N N . VAL B 1 122 ? -2.748 -15.562 -9.055 1 97.12 122 VAL B N 1
ATOM 2435 C CA . VAL B 1 122 ? -1.783 -14.492 -8.828 1 97.12 122 VAL B CA 1
ATOM 2436 C C . VAL B 1 122 ? -1.111 -14.68 -7.473 1 97.12 122 VAL B C 1
ATOM 2438 O O . VAL B 1 122 ? -1.789 -14.773 -6.445 1 97.12 122 VAL B O 1
ATOM 2441 N N . VAL B 1 123 ? 0.227 -14.758 -7.492 1 98.5 123 VAL B N 1
ATOM 2442 C CA . VAL B 1 123 ? 1.025 -14.828 -6.273 1 98.5 123 VAL B CA 1
ATOM 2443 C C . VAL B 1 123 ? 1.795 -13.523 -6.082 1 98.5 123 VAL B C 1
ATOM 2445 O O . VAL B 1 123 ? 2.506 -13.078 -6.984 1 98.5 123 VAL B O 1
ATOM 2448 N N . VAL B 1 124 ? 1.592 -12.914 -4.934 1 98.94 124 VAL B N 1
ATOM 2449 C CA . VAL B 1 124 ? 2.361 -11.719 -4.609 1 98.94 124 VAL B CA 1
ATOM 2450 C C . VAL B 1 124 ? 3.324 -12.016 -3.465 1 98.94 124 VAL B C 1
ATOM 2452 O O . VAL B 1 124 ? 3.012 -12.812 -2.574 1 98.94 124 VAL B O 1
ATOM 2455 N N . TYR B 1 125 ? 4.508 -11.352 -3.494 1 98.94 125 TYR B N 1
ATOM 2456 C CA . TYR B 1 125 ? 5.449 -11.539 -2.393 1 98.94 125 TYR B CA 1
ATOM 2457 C C . TYR B 1 125 ? 6.223 -10.25 -2.115 1 98.94 125 TYR B C 1
ATOM 2459 O O . TYR B 1 125 ? 6.34 -9.391 -2.988 1 98.94 125 TYR B O 1
ATOM 2467 N N . CYS B 1 126 ? 6.617 -10.086 -0.881 1 98.88 126 CYS B N 1
ATOM 2468 C CA . CYS B 1 126 ? 7.559 -9.062 -0.449 1 98.88 126 CYS B CA 1
ATOM 2469 C C . CYS B 1 126 ? 8.805 -9.695 0.172 1 98.88 126 CYS B C 1
ATOM 2471 O O . CYS B 1 126 ? 9.258 -10.75 -0.274 1 98.88 126 CYS B O 1
ATOM 2473 N N . ALA B 1 127 ? 9.414 -8.984 1.071 1 98.81 127 ALA B N 1
ATOM 2474 C CA . ALA B 1 127 ? 10.648 -9.516 1.644 1 98.81 127 ALA B CA 1
ATOM 2475 C C . ALA B 1 127 ? 10.352 -10.609 2.668 1 98.81 127 ALA B C 1
ATOM 2477 O O . ALA B 1 127 ? 10.891 -11.711 2.574 1 98.81 127 ALA B O 1
ATOM 2478 N N . GLY B 1 128 ? 9.398 -10.352 3.523 1 98.56 128 GLY B N 1
ATOM 2479 C CA . GLY B 1 128 ? 9.242 -11.211 4.688 1 98.56 128 GLY B CA 1
ATOM 2480 C C . GLY B 1 128 ? 7.863 -11.844 4.773 1 98.56 128 GLY B C 1
ATOM 2481 O O . GLY B 1 128 ? 7.555 -12.539 5.738 1 98.56 128 GLY B O 1
ATOM 2482 N N . GLY B 1 129 ? 6.984 -11.531 3.92 1 98.75 129 GLY B N 1
ATOM 2483 C CA . GLY B 1 129 ? 5.668 -12.148 3.896 1 98.75 129 GLY B CA 1
ATOM 2484 C C . GLY B 1 129 ? 4.609 -11.312 4.59 1 98.75 129 GLY B C 1
ATOM 2485 O O . GLY B 1 129 ? 3.516 -11.805 4.883 1 98.75 129 GLY B O 1
ATOM 2486 N N . PHE B 1 130 ? 4.855 -10.016 4.859 1 98.75 130 PHE B N 1
ATOM 2487 C CA . PHE B 1 130 ? 3.912 -9.156 5.562 1 98.75 130 PHE B CA 1
ATOM 2488 C C . PHE B 1 130 ? 3.246 -8.18 4.602 1 98.75 130 PHE B C 1
ATOM 2490 O O . PHE B 1 130 ? 2.021 -8.164 4.473 1 98.75 130 PHE B O 1
ATOM 2497 N N . ARG B 1 131 ? 4.016 -7.41 3.848 1 98.88 131 ARG B N 1
ATOM 2498 C CA . ARG B 1 131 ? 3.467 -6.43 2.916 1 98.88 131 ARG B CA 1
ATOM 2499 C C . ARG B 1 131 ? 2.691 -7.113 1.794 1 98.88 131 ARG B C 1
ATOM 2501 O O . ARG B 1 131 ? 1.728 -6.555 1.268 1 98.88 131 ARG B O 1
ATOM 2508 N N . SER B 1 132 ? 3.09 -8.359 1.49 1 98.94 132 SER B N 1
ATOM 2509 C CA . SER B 1 132 ? 2.393 -9.086 0.436 1 98.94 132 SER B CA 1
ATOM 2510 C C . SER B 1 132 ? 0.948 -9.375 0.829 1 98.94 132 SER B C 1
ATOM 2512 O O . SER B 1 132 ? 0.073 -9.477 -0.034 1 98.94 132 SER B O 1
ATOM 2514 N N . VAL B 1 133 ? 0.635 -9.484 2.115 1 98.94 133 VAL B N 1
ATOM 2515 C CA . VAL B 1 133 ? -0.734 -9.688 2.576 1 98.94 133 VAL B CA 1
ATOM 2516 C C . VAL B 1 133 ? -1.58 -8.461 2.244 1 98.94 133 VAL B C 1
ATOM 2518 O O . VAL B 1 133 ? -2.709 -8.586 1.763 1 98.94 133 VAL B O 1
ATOM 2521 N N . LEU B 1 134 ? -1.029 -7.285 2.502 1 98.94 134 LEU B N 1
ATOM 2522 C CA . LEU B 1 134 ? -1.722 -6.055 2.137 1 98.94 134 LEU B CA 1
ATOM 2523 C C . LEU B 1 134 ? -1.895 -5.957 0.625 1 98.94 134 LEU B C 1
ATOM 2525 O O . LEU B 1 134 ? -2.939 -5.512 0.143 1 98.94 134 LEU B O 1
ATOM 2529 N N . ALA B 1 135 ? -0.879 -6.344 -0.086 1 98.94 135 ALA B N 1
ATOM 2530 C CA . ALA B 1 135 ? -0.96 -6.348 -1.544 1 98.94 135 ALA B CA 1
ATOM 2531 C C . ALA B 1 135 ? -2.051 -7.297 -2.029 1 98.94 135 ALA B C 1
ATOM 2533 O O . ALA B 1 135 ? -2.832 -6.953 -2.92 1 98.94 135 ALA B O 1
ATOM 2534 N N . ALA B 1 136 ? -2.09 -8.477 -1.483 1 98.88 136 ALA B N 1
ATOM 2535 C CA . ALA B 1 136 ? -3.125 -9.453 -1.827 1 98.88 136 ALA B CA 1
ATOM 2536 C C . ALA B 1 136 ? -4.516 -8.891 -1.54 1 98.88 136 ALA B C 1
ATOM 2538 O O . ALA B 1 136 ? -5.441 -9.062 -2.34 1 98.88 136 ALA B O 1
ATOM 2539 N N . GLU B 1 137 ? -4.633 -8.234 -0.44 1 98.62 137 GLU B N 1
ATOM 2540 C CA . GLU B 1 137 ? -5.914 -7.617 -0.109 1 98.62 137 GLU B CA 1
ATOM 2541 C C . GLU B 1 137 ? -6.336 -6.617 -1.18 1 98.62 137 GLU B C 1
ATOM 2543 O O . GLU B 1 137 ? -7.504 -6.578 -1.576 1 98.62 137 GLU B O 1
ATOM 2548 N N . SER B 1 138 ? -5.395 -5.852 -1.585 1 98.5 138 SER B N 1
ATOM 2549 C CA . SER B 1 138 ? -5.68 -4.879 -2.633 1 98.5 138 SER B CA 1
ATOM 2550 C C . SER B 1 138 ? -6.164 -5.562 -3.906 1 98.5 138 SER B C 1
ATOM 2552 O O . SER B 1 138 ? -7.113 -5.102 -4.543 1 98.5 138 SER B O 1
ATOM 2554 N N . LEU B 1 139 ? -5.508 -6.629 -4.289 1 98.44 139 LEU B N 1
ATOM 2555 C CA . LEU B 1 139 ? -5.898 -7.355 -5.492 1 98.44 139 LEU B CA 1
ATOM 2556 C C . LEU B 1 139 ? -7.309 -7.914 -5.355 1 98.44 139 LEU B C 1
ATOM 2558 O O . LEU B 1 139 ? -8.109 -7.816 -6.289 1 98.44 139 LEU B O 1
ATOM 2562 N N . VAL B 1 140 ? -7.594 -8.453 -4.238 1 97.19 140 VAL B N 1
ATOM 2563 C CA . VAL B 1 140 ? -8.93 -8.992 -3.984 1 97.19 140 VAL B CA 1
ATOM 2564 C C . VAL B 1 140 ? -9.961 -7.875 -4.082 1 97.19 140 VAL B C 1
ATOM 2566 O O . VAL B 1 140 ? -11.023 -8.055 -4.691 1 97.19 140 VAL B O 1
ATOM 2569 N N . ARG B 1 141 ? -9.664 -6.742 -3.551 1 96.88 141 ARG B N 1
ATOM 2570 C CA . ARG B 1 141 ? -10.578 -5.609 -3.58 1 96.88 141 ARG B CA 1
ATOM 2571 C C . ARG B 1 141 ? -10.82 -5.137 -5.012 1 96.88 141 ARG B C 1
ATOM 2573 O O . ARG B 1 141 ? -11.891 -4.602 -5.32 1 96.88 141 ARG B O 1
ATOM 2580 N N . LEU B 1 142 ? -9.836 -5.352 -5.828 1 97.31 142 LEU B N 1
ATOM 2581 C CA . LEU B 1 142 ? -9.969 -4.969 -7.23 1 97.31 142 LEU B CA 1
ATOM 2582 C C . LEU B 1 142 ? -10.758 -6.016 -8.008 1 97.31 142 LEU B C 1
ATOM 2584 O O . LEU B 1 142 ? -11.188 -5.77 -9.141 1 97.31 142 LEU B O 1
ATOM 2588 N N . GLY B 1 143 ? -10.844 -7.242 -7.496 1 95 143 GLY B N 1
ATOM 2589 C CA . GLY B 1 143 ? -11.648 -8.273 -8.125 1 95 143 GLY B CA 1
ATOM 2590 C C . GLY B 1 143 ? -10.828 -9.438 -8.648 1 95 143 GLY B C 1
ATOM 2591 O O . GLY B 1 143 ? -11.352 -10.328 -9.328 1 95 143 GLY B O 1
ATOM 2592 N N . TYR B 1 144 ? -9.516 -9.344 -8.398 1 95.62 144 TYR B N 1
ATOM 2593 C CA . TYR B 1 144 ? -8.711 -10.508 -8.758 1 95.62 144 TYR B CA 1
ATOM 2594 C C . TYR B 1 144 ? -9.094 -11.719 -7.918 1 95.62 144 TYR B C 1
ATOM 2596 O O . TYR B 1 144 ? -9.414 -11.586 -6.734 1 95.62 144 TYR B O 1
ATOM 2604 N N . GLY B 1 145 ? -9.062 -12.836 -8.539 1 87.94 145 GLY B N 1
ATOM 2605 C CA . GLY B 1 145 ? -9.391 -14.062 -7.824 1 87.94 145 GLY B CA 1
ATOM 2606 C C . GLY B 1 145 ? -10.883 -14.344 -7.781 1 87.94 145 GLY B C 1
ATOM 2607 O O . GLY B 1 145 ? -11.352 -15.078 -6.91 1 87.94 145 GLY B O 1
ATOM 2608 N N . THR B 1 146 ? -11.609 -13.641 -8.547 1 76.38 146 THR B N 1
ATOM 2609 C CA . THR B 1 146 ? -13.047 -13.891 -8.609 1 76.38 146 THR B CA 1
ATOM 2610 C C . THR B 1 146 ? -13.406 -14.672 -9.867 1 76.38 146 THR B C 1
ATOM 2612 O O . THR B 1 146 ? -12.695 -14.602 -10.875 1 76.38 146 THR B O 1
ATOM 2615 N N . ALA B 1 147 ? -14.32 -15.719 -9.688 1 60.44 147 ALA B N 1
ATOM 2616 C CA . ALA B 1 147 ? -14.734 -16.531 -10.836 1 60.44 147 ALA B CA 1
ATOM 2617 C C . ALA B 1 147 ? -15.344 -15.648 -11.93 1 60.44 147 ALA B C 1
ATOM 2619 O O . ALA B 1 147 ? -16 -14.648 -11.641 1 60.44 147 ALA B O 1
ATOM 2620 N N . ALA B 1 148 ? -14.891 -15.867 -13.156 1 53.97 148 ALA B N 1
ATOM 2621 C CA . ALA B 1 148 ? -15.516 -15.203 -14.297 1 53.97 148 ALA B CA 1
ATOM 2622 C C . ALA B 1 148 ? -17.016 -15.484 -14.344 1 53.97 148 ALA B C 1
ATOM 2624 O O . ALA B 1 148 ? -17.469 -16.562 -13.961 1 53.97 148 ALA B O 1
ATOM 2625 N N . GLU B 1 149 ? -17.844 -14.547 -14.18 1 49.06 149 GLU B N 1
ATOM 2626 C CA . GLU B 1 149 ? -19.266 -14.805 -14.375 1 49.06 149 GLU B CA 1
ATOM 2627 C C . GLU B 1 149 ? -19.516 -15.57 -15.664 1 49.06 149 GLU B C 1
ATOM 2629 O O . GLU B 1 149 ? -19.031 -15.18 -16.734 1 49.06 149 GLU B O 1
ATOM 2634 N N . THR B 1 150 ? -19.453 -16.844 -15.758 1 41.19 150 THR B N 1
ATOM 2635 C CA . THR B 1 150 ? -19.922 -17.5 -16.969 1 41.19 150 THR B CA 1
ATOM 2636 C C . THR B 1 150 ? -21.375 -17.141 -17.25 1 41.19 150 THR B C 1
ATOM 2638 O O . THR B 1 150 ? -22.25 -17.422 -16.438 1 41.19 150 THR B O 1
ATOM 2641 N N . HIS B 1 151 ? -21.688 -16.078 -18 1 40.88 151 HIS B N 1
ATOM 2642 C CA . HIS B 1 151 ? -23 -15.734 -18.531 1 40.88 151 HIS B CA 1
ATOM 2643 C C . HIS B 1 151 ? -23.797 -16.984 -18.922 1 40.88 151 HIS B C 1
ATOM 2645 O O . HIS B 1 151 ? -24.969 -16.891 -19.281 1 40.88 151 HIS B O 1
ATOM 2651 N N . GLU B 1 152 ? -23.266 -17.969 -19.516 1 36.56 152 GLU B N 1
ATOM 2652 C CA . GLU B 1 152 ? -24.219 -18.766 -20.297 1 36.56 152 GLU B CA 1
ATOM 2653 C C . GLU B 1 152 ? -25.312 -19.359 -19.391 1 36.56 152 GLU B C 1
ATOM 2655 O O . GLU B 1 152 ? -25.078 -20.344 -18.688 1 36.56 152 GLU B O 1
ATOM 2660 N N . LYS B 1 153 ? -26.109 -18.609 -18.703 1 38.62 153 LYS B N 1
ATOM 2661 C CA . LYS B 1 153 ? -27.297 -19.234 -18.109 1 38.62 153 LYS B CA 1
ATOM 2662 C C . LYS B 1 153 ? -28.078 -20.047 -19.141 1 38.62 153 LYS B C 1
ATOM 2664 O O . LYS B 1 153 ? -29.266 -20.297 -18.969 1 38.62 153 LYS B O 1
ATOM 2669 N N . ASN B 1 154 ? -27.797 -20.25 -20.312 1 34.59 154 ASN B N 1
ATOM 2670 C CA . ASN B 1 154 ? -28.969 -21.016 -20.719 1 34.59 154 ASN B CA 1
ATOM 2671 C C . ASN B 1 154 ? -29.312 -22.109 -19.703 1 34.59 154 ASN B C 1
ATOM 2673 O O . ASN B 1 154 ? -28.5 -22.438 -18.844 1 34.59 154 ASN B O 1
ATOM 2677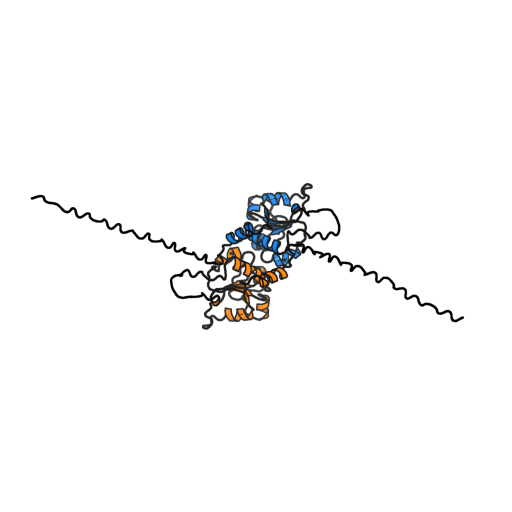 N N . ALA B 1 155 ? -29.984 -23.359 -20.156 1 35.12 155 ALA B N 1
ATOM 2678 C CA . ALA B 1 155 ? -30.812 -24.453 -19.641 1 35.12 155 ALA B CA 1
ATOM 2679 C C . ALA B 1 155 ? -30.172 -25.078 -18.406 1 35.12 155 ALA B C 1
ATOM 2681 O O . ALA B 1 155 ? -30.766 -25.109 -17.328 1 35.12 155 ALA B O 1
ATOM 2682 N N . SER B 1 156 ? -30.109 -26.547 -18.281 1 35.31 156 SER B N 1
ATOM 2683 C CA . SER B 1 156 ? -30.188 -27.734 -17.438 1 35.31 156 SER B CA 1
ATOM 2684 C C . SER B 1 156 ? -28.953 -27.859 -16.562 1 35.31 156 SER B C 1
ATOM 2686 O O . SER B 1 156 ? -28.938 -28.641 -15.602 1 35.31 156 SER B O 1
ATOM 2688 N N . SER B 1 157 ? -27.719 -27.812 -17.156 1 37.28 157 SER B N 1
ATOM 2689 C CA . SER B 1 157 ? -26.688 -28.453 -16.375 1 37.28 157 SER B CA 1
ATOM 2690 C C . SER B 1 157 ? -26.266 -27.594 -15.188 1 37.28 157 SER B C 1
ATOM 2692 O O . SER B 1 157 ? -26.172 -26.375 -15.305 1 37.28 157 SER B O 1
ATOM 2694 N N . ASN B 1 158 ? -26.641 -27.812 -13.906 1 36.88 158 ASN B N 1
ATOM 2695 C CA . ASN B 1 158 ? -26.156 -27.578 -12.555 1 36.88 158 ASN B CA 1
ATOM 2696 C C . ASN B 1 158 ? -24.656 -27.281 -12.547 1 36.88 158 ASN B C 1
ATOM 2698 O O . ASN B 1 158 ? -23.844 -28.156 -12.258 1 36.88 158 ASN B O 1
ATOM 2702 N N . VAL B 1 159 ? -24.078 -26.812 -13.648 1 35.34 159 VAL B N 1
ATOM 2703 C CA . VAL B 1 159 ? -22.641 -26.609 -13.516 1 35.34 159 VAL B CA 1
ATOM 2704 C C . VAL B 1 159 ? -22.359 -25.703 -12.32 1 35.34 159 VAL B C 1
ATOM 2706 O O . VAL B 1 159 ? -22.625 -24.5 -12.367 1 35.34 159 VAL B O 1
ATOM 2709 N N . LEU B 1 160 ? -22.719 -26.016 -11.086 1 38.47 160 LEU B N 1
ATOM 2710 C CA . LEU B 1 160 ? -22.016 -25.562 -9.898 1 38.47 160 LEU B CA 1
ATOM 2711 C C . LEU B 1 160 ? -20.578 -25.156 -10.234 1 38.47 160 LEU B C 1
ATOM 2713 O O . LEU B 1 160 ? -19.781 -25.984 -10.641 1 38.47 160 LEU B O 1
ATOM 2717 N N . SER B 1 161 ? -20.328 -24.188 -11.102 1 43.28 161 SER B N 1
ATOM 2718 C CA . SER B 1 161 ? -18.953 -23.703 -11.211 1 43.28 161 SER B CA 1
ATOM 2719 C C . SER B 1 161 ? -18.156 -23.984 -9.938 1 43.28 161 SER B C 1
ATOM 2721 O O . SER B 1 161 ? -18.547 -23.547 -8.852 1 43.28 161 SER B O 1
ATOM 2723 N N . SER B 1 162 ? -17.688 -25.109 -9.688 1 45.81 162 SER B N 1
ATOM 2724 C CA . SER B 1 162 ? -16.906 -25.531 -8.531 1 45.81 162 SER B CA 1
ATOM 2725 C C . SER B 1 162 ? -15.828 -24.5 -8.188 1 45.81 162 SER B C 1
ATOM 2727 O O . SER B 1 162 ? -15.234 -23.906 -9.078 1 45.81 162 SER B O 1
ATOM 2729 N N . ASN B 1 163 ? -15.961 -23.719 -7.051 1 52.94 163 ASN B N 1
ATOM 2730 C CA . ASN B 1 163 ? -14.984 -22.859 -6.375 1 52.94 163 ASN B CA 1
ATOM 2731 C C . ASN B 1 163 ? -13.555 -23.297 -6.676 1 52.94 163 ASN B C 1
ATOM 2733 O O . ASN B 1 163 ? -12.625 -22.5 -6.562 1 52.94 163 ASN B O 1
ATOM 2737 N N . LYS B 1 164 ? -13.438 -24.609 -7.133 1 57.19 164 LYS B N 1
ATOM 2738 C CA . LYS B 1 164 ? -12.102 -25.156 -7.32 1 57.19 164 LYS B CA 1
ATOM 2739 C C . LYS B 1 164 ? -11.461 -24.625 -8.602 1 57.19 164 LYS B C 1
ATOM 2741 O O . LYS B 1 164 ? -10.234 -24.594 -8.727 1 57.19 164 LYS B O 1
ATOM 2746 N N . ASP B 1 165 ? -12.266 -23.984 -9.445 1 67.25 165 ASP B N 1
ATOM 2747 C CA . ASP B 1 165 ? -11.688 -23.656 -10.742 1 67.25 165 ASP B CA 1
ATOM 2748 C C . ASP B 1 165 ? -11.453 -22.156 -10.875 1 67.25 165 ASP B C 1
ATOM 2750 O O . ASP B 1 165 ? -10.914 -21.688 -11.883 1 67.25 165 ASP B O 1
ATOM 2754 N N . LYS B 1 166 ? -11.75 -21.484 -9.812 1 78.62 166 LYS B N 1
ATOM 2755 C CA . LYS B 1 166 ? -11.547 -20.031 -9.945 1 78.62 166 LYS B CA 1
ATOM 2756 C C . LYS B 1 166 ? -10.125 -19.641 -9.578 1 78.62 166 LYS B C 1
ATOM 2758 O O . LYS B 1 166 ? -9.516 -20.25 -8.695 1 78.62 166 LYS B O 1
ATOM 2763 N N . PRO B 1 167 ? -9.617 -18.688 -10.312 1 91.31 167 PRO B N 1
ATOM 2764 C CA . PRO B 1 167 ? -8.289 -18.203 -9.922 1 91.31 167 PRO B CA 1
ATOM 2765 C C . PRO B 1 167 ? -8.25 -17.672 -8.492 1 91.31 167 PRO B C 1
ATOM 2767 O O . PRO B 1 167 ? -9.273 -17.234 -7.965 1 91.31 167 PRO B O 1
ATOM 2770 N N . ARG B 1 168 ? -7.066 -17.766 -7.922 1 94.69 168 ARG B N 1
ATOM 2771 C CA . ARG B 1 168 ? -6.914 -17.344 -6.535 1 94.69 168 ARG B CA 1
ATOM 2772 C C . ARG B 1 168 ? -5.805 -16.312 -6.402 1 94.69 168 ARG B C 1
ATOM 2774 O O . ARG B 1 168 ? -4.914 -16.234 -7.254 1 94.69 168 ARG B O 1
ATOM 2781 N N . VAL B 1 169 ? -5.93 -15.5 -5.359 1 97.88 169 VAL B N 1
ATOM 2782 C CA . VAL B 1 169 ? -4.867 -14.586 -4.961 1 97.88 169 VAL B CA 1
ATOM 2783 C C . VAL B 1 169 ? -4.09 -15.172 -3.785 1 97.88 169 VAL B C 1
ATOM 2785 O O . VAL B 1 169 ? -4.676 -15.523 -2.76 1 97.88 169 VAL B O 1
ATOM 2788 N N . TRP B 1 170 ? -2.752 -15.25 -3.986 1 98.31 170 TRP B N 1
ATOM 2789 C CA . TRP B 1 170 ? -1.89 -15.859 -2.979 1 98.31 170 TRP B CA 1
ATOM 2790 C C . TRP B 1 170 ? -0.863 -14.852 -2.467 1 98.31 170 TRP B C 1
ATOM 2792 O O . TRP B 1 170 ? -0.295 -14.086 -3.244 1 98.31 170 TRP B O 1
ATOM 2802 N N . SER B 1 171 ? -0.677 -14.859 -1.16 1 98.88 171 SER B N 1
ATOM 2803 C CA . SER B 1 171 ? 0.5 -14.234 -0.567 1 98.88 171 SER B CA 1
ATOM 2804 C C . SER B 1 171 ? 1.558 -15.273 -0.209 1 98.88 171 SER B C 1
ATOM 2806 O O . SER B 1 171 ? 1.242 -16.312 0.374 1 98.88 171 SER B O 1
ATOM 2808 N N . LEU B 1 172 ? 2.783 -14.992 -0.558 1 98.81 172 LEU B N 1
ATOM 2809 C CA . LEU B 1 172 ? 3.867 -15.93 -0.291 1 98.81 172 LEU B CA 1
ATOM 2810 C C . LEU B 1 172 ? 4.359 -15.797 1.146 1 98.81 172 LEU B C 1
ATOM 2812 O O . LEU B 1 172 ? 4.902 -14.758 1.526 1 98.81 172 LEU B O 1
ATOM 2816 N N . ASN B 1 173 ? 4.227 -16.859 1.875 1 98.69 173 ASN B N 1
ATOM 2817 C CA . ASN B 1 173 ? 4.785 -16.891 3.223 1 98.69 173 ASN B CA 1
ATOM 2818 C C . ASN B 1 173 ? 6.305 -16.75 3.203 1 98.69 173 ASN B C 1
ATOM 2820 O O . ASN B 1 173 ? 6.977 -17.344 2.355 1 98.69 173 ASN B O 1
ATOM 2824 N N . GLU B 1 174 ? 6.848 -15.984 4.094 1 98.69 174 GLU B N 1
ATOM 2825 C CA . GLU B 1 174 ? 8.273 -15.781 4.309 1 98.69 174 GLU B CA 1
ATOM 2826 C C . GLU B 1 174 ? 8.914 -15.055 3.129 1 98.69 174 GLU B C 1
ATOM 2828 O O . GLU B 1 174 ? 10.133 -14.836 3.113 1 98.69 174 GLU B O 1
ATOM 2833 N N . GLY B 1 175 ? 8.211 -14.734 2.109 1 98.81 175 GLY B N 1
ATOM 2834 C CA . GLY B 1 175 ? 8.602 -13.852 1.018 1 98.81 175 GLY B CA 1
ATOM 2835 C C . GLY B 1 175 ? 9.898 -14.266 0.35 1 98.81 175 GLY B C 1
ATOM 2836 O O . GLY B 1 175 ? 10.18 -15.461 0.223 1 98.81 175 GLY B O 1
ATOM 2837 N N . MET B 1 176 ? 10.617 -13.273 -0.15 1 98.88 176 MET B N 1
ATOM 2838 C CA . MET B 1 176 ? 11.906 -13.461 -0.803 1 98.88 176 MET B CA 1
ATOM 2839 C C . MET B 1 176 ? 12.93 -14.039 0.17 1 98.88 176 MET B C 1
ATOM 2841 O O . MET B 1 176 ? 13.789 -14.828 -0.222 1 98.88 176 MET B O 1
ATOM 2845 N N . GLU B 1 177 ? 12.797 -13.656 1.363 1 98.81 177 GLU B N 1
ATOM 2846 C CA . GLU B 1 177 ? 13.719 -14.172 2.371 1 98.81 177 GLU B CA 1
ATOM 2847 C C . GLU B 1 177 ? 13.586 -15.688 2.514 1 98.81 177 GLU B C 1
ATOM 2849 O O . GLU B 1 177 ? 14.594 -16.406 2.543 1 98.81 177 GLU B O 1
ATOM 2854 N N . GLY B 1 178 ? 12.328 -16.172 2.57 1 98.81 178 GLY B N 1
ATOM 2855 C CA . GLY B 1 178 ? 12.109 -17.609 2.625 1 98.81 178 GLY B CA 1
ATOM 2856 C C . GLY B 1 178 ? 12.547 -18.328 1.363 1 98.81 178 GLY B C 1
ATOM 2857 O O . GLY B 1 178 ? 13.07 -19.453 1.426 1 98.81 178 GLY B O 1
ATOM 2858 N N . TRP B 1 179 ? 12.312 -17.719 0.27 1 98.69 179 TRP B N 1
ATOM 2859 C CA . TRP B 1 179 ? 12.719 -18.266 -1.02 1 98.69 179 TRP B CA 1
ATOM 2860 C C . TRP B 1 179 ? 14.227 -18.469 -1.073 1 98.69 179 TRP B C 1
ATOM 2862 O O . TRP B 1 179 ? 14.703 -19.547 -1.422 1 98.69 179 TRP B O 1
ATOM 2872 N N . ILE B 1 180 ? 14.984 -17.453 -0.714 1 98.5 180 ILE B N 1
ATOM 2873 C CA . ILE B 1 180 ? 16.438 -17.484 -0.734 1 98.5 180 ILE B CA 1
ATOM 2874 C C . ILE B 1 180 ? 16.953 -18.484 0.292 1 98.5 180 ILE B C 1
ATOM 2876 O O . ILE B 1 180 ? 17.844 -19.281 -0.002 1 98.5 180 ILE B O 1
ATOM 2880 N N . LYS B 1 181 ? 16.359 -18.5 1.437 1 98.44 181 LYS B N 1
ATOM 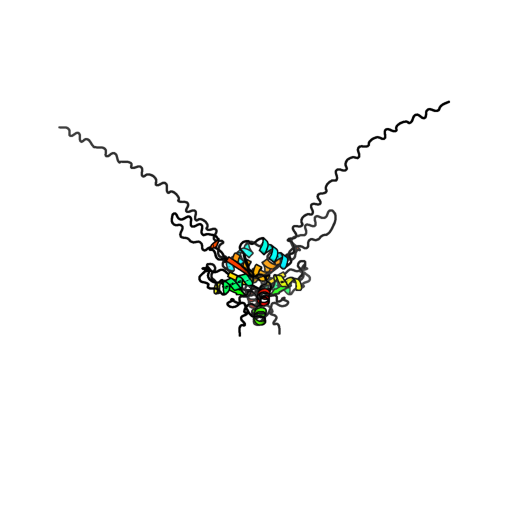2881 C CA . LYS B 1 181 ? 16.781 -19.422 2.49 1 98.44 181 LYS B CA 1
ATOM 2882 C C . LYS B 1 181 ? 16.609 -20.859 2.051 1 98.44 181 LYS B C 1
ATOM 2884 O O . LYS B 1 181 ? 17.391 -21.734 2.451 1 98.44 181 LYS B O 1
ATOM 2889 N N . SER B 1 182 ? 15.617 -21.125 1.222 1 98.19 182 SER B N 1
ATOM 2890 C CA . SER B 1 182 ? 15.32 -22.484 0.753 1 98.19 182 SER B CA 1
ATOM 2891 C C . SER B 1 182 ? 16.266 -22.906 -0.365 1 98.19 182 SER B C 1
ATOM 2893 O O . SER B 1 182 ? 16.219 -24.047 -0.827 1 98.19 182 SER B O 1
ATOM 2895 N N . GLY B 1 183 ? 17.047 -21.953 -0.832 1 97.62 183 GLY B N 1
ATOM 2896 C CA . GLY B 1 183 ? 18.047 -22.266 -1.839 1 97.62 183 GLY B CA 1
ATOM 2897 C C . GLY B 1 183 ? 17.484 -22.312 -3.246 1 97.62 183 GLY B C 1
ATOM 2898 O O . GLY B 1 183 ? 18.047 -22.969 -4.125 1 97.62 183 GLY B O 1
ATOM 2899 N N . TYR B 1 184 ? 16.344 -21.672 -3.49 1 97.19 184 TYR B N 1
ATOM 2900 C CA . TYR B 1 184 ? 15.727 -21.734 -4.812 1 97.19 184 TYR B CA 1
ATOM 2901 C C . TYR B 1 184 ? 16.328 -20.688 -5.734 1 97.19 184 TYR B C 1
ATOM 2903 O O . TYR B 1 184 ? 17.094 -19.812 -5.289 1 97.19 184 TYR B O 1
ATOM 2911 N N . GLU B 1 185 ? 16.078 -20.781 -7.047 1 96.19 185 GLU B N 1
ATOM 2912 C CA . GLU B 1 185 ? 16.688 -19.938 -8.07 1 96.19 185 GLU B CA 1
ATOM 2913 C C . GLU B 1 185 ? 16.281 -18.484 -7.902 1 96.19 185 GLU B C 1
ATOM 2915 O O . GLU B 1 185 ? 15.117 -18.188 -7.594 1 96.19 185 GLU B O 1
ATOM 2920 N N . VAL B 1 186 ? 17.25 -17.594 -8.078 1 97.44 186 VAL B N 1
ATOM 2921 C CA . VAL B 1 186 ? 17.016 -16.156 -8.055 1 97.44 186 VAL B CA 1
ATOM 2922 C C . VAL B 1 186 ? 17.453 -15.539 -9.383 1 97.44 186 VAL B C 1
ATOM 2924 O O . VAL B 1 186 ? 18.5 -15.875 -9.914 1 97.44 186 VAL B O 1
ATOM 2927 N N . GLU B 1 187 ? 16.609 -14.656 -9.906 1 96.19 187 GLU B N 1
ATOM 2928 C CA . GLU B 1 187 ? 16.922 -13.945 -11.141 1 96.19 187 GLU B CA 1
ATOM 2929 C C . GLU B 1 187 ? 17.422 -12.531 -10.867 1 96.19 187 GLU B C 1
ATOM 2931 O O . GLU B 1 187 ? 16.734 -11.75 -10.195 1 96.19 187 GLU B O 1
ATOM 2936 N N . LYS B 1 188 ? 18.578 -12.117 -11.32 1 88.94 188 LYS B N 1
ATOM 2937 C CA . LYS B 1 188 ? 19.125 -10.773 -11.148 1 88.94 188 LYS B CA 1
ATOM 2938 C C . LYS B 1 188 ? 19.031 -9.977 -12.445 1 88.94 188 LYS B C 1
ATOM 2940 O O . LYS B 1 188 ? 19.281 -10.508 -13.531 1 88.94 188 LYS B O 1
ATOM 2945 N N . ARG B 1 189 ? 18.188 -8.938 -12.367 1 71.69 189 ARG B N 1
ATOM 2946 C CA . ARG B 1 189 ? 18.141 -8.094 -13.555 1 71.69 189 ARG B CA 1
ATOM 2947 C C . ARG B 1 189 ? 19.453 -7.355 -13.75 1 71.69 189 ARG B C 1
ATOM 2949 O O . ARG B 1 189 ? 20.078 -6.926 -12.773 1 71.69 189 ARG B O 1
ATOM 2956 N N . LYS B 1 190 ? 20.141 -7.668 -14.914 1 55.03 190 LYS B N 1
ATOM 2957 C CA . LYS B 1 190 ? 21.359 -6.996 -15.328 1 55.03 190 LYS B CA 1
ATOM 2958 C C . LYS B 1 190 ? 21.141 -5.496 -15.5 1 55.03 190 LYS B C 1
ATOM 2960 O O . LYS B 1 190 ? 20.047 -5.066 -15.883 1 55.03 190 LYS B O 1
#

Foldseek 3Di:
DDCPPPPPPPPPPPPPPPPPPPPVPVVCPVPPVPCDDDDLVRVLVVLVVPPPQEAEDELVVLVVQQPDPDPVPPADRAAEEEQEDPVVCQVQFADPNYHYHHLVCCLPCVCVPDPQAPQHAYEYFYQFQRVLSVSLVSSVVVNRQPHDPPPDDDDDDPPPVPSVRTYGYYTYHGGPVSNVVVVHDGHHDD/DPPPPPPPPPPPPPPPPPPPPPPCPVVCPVPPVPVDDDDLVRVLVVLVVPPPQEAEDELVVLVVQQPDPDPVPPADRAAEEEQEDPVVCQVQFADPNYHYHHLVCCLPCVCVPDPQAPQHAYEYFYQFQRVLSVSLVSSVVVNRQPHDPPPPPDDDDPCPVPSVRTHGYYTYHGGPVRNVVVVHDGDHDD

Nearest PDB structures (foldseek):
  6mxv-assembly1_A  TM=8.945E-01  e=1.085E-08  Francisella tularensis subsp. tularensis SCHU S4
  2hhg-assembly1_A  TM=8.242E-01  e=6.804E-09  Rhodopseudomonas palustris CGA009
  3k9r-assembly1_A  TM=8.264E-01  e=5.490E-05  Nostoc sp. PCC 7120 = FACHB-418
  2a2k-assembly1_A  TM=6.846E-01  e=1.396E-04  Homo sapiens
  3fnj-assembly2_E  TM=6.659E-01  e=3.319E-04  Lactiplantibacillus plantarum

Organism: Mortierella alpina (NCBI:txid64518)

Solvent-accessible surface area (backbone atoms only — not comparable to full-atom values): 22230 Å² total; per-residue (Å²): 136,86,78,77,73,77,75,75,74,76,74,72,75,72,71,74,71,72,72,75,73,71,72,72,68,70,70,65,65,64,72,65,75,53,71,57,70,40,53,49,70,52,51,47,50,48,47,66,74,69,41,84,73,56,42,76,41,45,47,69,58,46,55,62,44,60,70,40,80,36,91,82,48,84,58,64,50,55,47,37,34,35,31,41,55,68,70,56,38,73,72,70,31,38,60,73,85,44,43,82,44,34,43,53,49,29,71,75,46,45,66,82,79,46,57,56,71,48,72,46,29,38,36,28,22,20,57,64,33,54,62,13,48,58,46,35,50,51,40,45,66,32,15,37,43,40,60,66,77,74,74,81,85,90,92,78,81,80,70,70,78,58,80,82,73,37,20,41,30,25,22,30,45,38,15,51,52,40,30,54,72,70,66,54,77,68,38,68,84,127,134,85,78,77,76,78,75,75,76,75,74,68,78,77,70,74,72,71,72,73,74,69,71,71,68,68,70,67,65,66,70,65,77,54,70,58,70,40,53,51,70,53,51,48,49,48,46,66,73,68,40,82,74,56,40,75,42,44,46,68,58,47,56,61,44,60,72,41,79,36,91,81,48,84,59,63,50,54,47,39,34,35,30,40,54,68,71,56,39,72,72,68,31,38,58,73,84,44,44,84,45,35,43,51,49,31,72,76,47,44,66,83,80,46,58,57,71,48,70,45,28,38,34,29,22,20,57,65,33,53,62,12,48,57,46,36,50,52,40,45,64,33,16,38,43,41,61,69,79,76,72,78,65,74,90,79,82,79,68,68,74,56,80,82,72,36,19,43,30,26,23,30,44,37,15,51,52,40,30,53,73,71,65,53,76,68,39,69,84,129

Radius of gyration: 34.04 Å; Cα contacts (8 Å, |Δi|>4): 565; chains: 2; bounding box: 116×66×151 Å

InterPro domains:
  IPR001763 Rhodanese-like domain [PF00581] (77-180)
  IPR001763 Rhodanese-like domain [PS50206] (79-188)
  IPR001763 Rhodanese-like domain [SM00450] (64-185)
  IPR036873 Rhodanese-like domain superfamily [G3DSA:3.40.250.10] (40-190)
  IPR036873 Rhodanese-like domain superfamily [SSF52821] (40-188)

Sequence (380 aa):
MLRTALRLVRVAPTARVLSANQQQQQQRTFAMSALGRKSFPALVQEIKATNKDIHYLSPRDLHATASTTSAQNPRLPPHIIDVRERSEVERSGTIPGAIVLPRGILERDVGKFIKQDDPRDVVVYCAGGFRSVLAAESLVRLGYGTAAETHEKNASSNVLSSNKDKPRVWSLNEGMEGWIKSGYEVEKRKMLRTALRLVRVAPTARVLSANQQQQQQRTFAMSALGRKSFPALVQEIKATNKDIHYLSPRDLHATASTTSAQNPRLPPHIIDVRERSEVERSGTIPGAIVLPRGILERDVGKFIKQDDPRDVVVYCAGGFRSVLAAESLVRLGYGTAAETHEKNASSNVLSSNKDKPRVWSLNEGMEGWIKSGYEVEKRK

pLDDT: mean 76.99, std 27.55, range [29.02, 98.94]